Protein AF-A0A836QPA8-F1 (afdb_monomer)

Nearest PDB structures (foldseek):
  6en1-assembly1_A  TM=6.846E-01  e=4.157E-03  Enterococcus faecalis
  6en2-assembly1_B  TM=7.328E-01  e=8.832E-03  Enterococcus faecalis
  6emy-assembly1_B  TM=7.097E-01  e=6.130E-02  Enterococcus faecalis
  2key-assembly1_A  TM=6.494E-01  e=3.081E-01  Bacteroides fragilis NCTC 9343

Solvent-accessible surface area (backbone atoms only — not comparable to full-atom values): 13984 Å² total; per-residue (Å²): 136,83,78,84,76,79,57,85,76,41,79,92,54,62,88,56,43,40,66,55,94,77,24,33,27,38,53,44,58,92,91,45,21,77,85,43,82,64,26,65,59,35,82,31,28,70,48,72,68,50,21,50,48,44,48,50,47,56,53,39,65,62,60,74,48,84,59,50,26,41,41,55,50,48,52,48,40,59,67,72,55,38,68,85,46,56,72,69,56,34,56,53,47,53,57,43,50,50,55,50,36,74,75,44,17,85,40,52,56,76,74,58,45,37,66,56,54,52,52,50,41,52,49,45,29,69,71,36,94,50,101,54,15,56,62,51,24,40,57,44,52,53,52,51,48,54,51,42,54,48,32,41,78,70,68,55,36,96,72,67,50,57,51,94,81,53,46,81,72,68,78,78,77,88,66,70,94,60,90,67,76,91,44,71,63,57,50,60,71,51,34,82,79,44,58,70,70,55,38,54,49,52,54,51,37,72,74,64,68,53,54,71,68,46,58,74,66,63,52,79,84,29,58,54,98,92,44,78,64,77,80,72,88,72,134

Foldseek 3Di:
DDDPPVPVQCPPHPFQWDDDPQFIKRQAPPPLCVLQVVDSIHTQGNDPVSSCCSLVVSLVVLLPPLPFFLLSLLNNCLSPPLRVDDPVSNVVSSVLSVVVCVVTGGPTPQPDALVVLVVQLVVQLVPDPDPCSLVSSLSSSVVVQVSQVVCCVSVNYVDRRDDPPSYDRDDDPPDDPDDDDPDPVVVVVCLVVDDPVVSVLVVCCVVPVADPVQSVPDDPVQQDPVGGNTDHPDD

Structure (mmCIF, N/CA/C/O backbone):
data_AF-A0A836QPA8-F1
#
_entry.id   AF-A0A836QPA8-F1
#
loop_
_atom_site.group_PDB
_atom_site.id
_atom_site.type_symbol
_atom_site.label_atom_id
_atom_site.label_alt_id
_atom_site.label_comp_id
_atom_site.label_asym_id
_atom_site.label_entity_id
_atom_site.label_seq_id
_atom_site.pdbx_PDB_ins_code
_atom_site.Cartn_x
_atom_site.Cartn_y
_atom_site.Cartn_z
_atom_site.occupancy
_atom_site.B_iso_or_equiv
_atom_site.auth_seq_id
_atom_site.auth_comp_id
_atom_site.auth_asym_id
_atom_site.auth_atom_id
_atom_site.pdbx_PDB_model_num
ATOM 1 N N . MET A 1 1 ? 19.448 9.366 2.942 1.00 35.12 1 MET A N 1
ATOM 2 C CA . MET A 1 1 ? 19.062 8.227 3.804 1.00 35.12 1 MET A CA 1
ATOM 3 C C . MET A 1 1 ? 19.314 8.606 5.255 1.00 35.12 1 MET A C 1
ATOM 5 O O . MET A 1 1 ? 20.459 8.833 5.619 1.00 35.12 1 MET A O 1
ATOM 9 N N . GLY A 1 2 ? 18.261 8.766 6.059 1.00 35.75 2 GLY A N 1
ATOM 10 C CA . GLY A 1 2 ? 18.404 9.054 7.488 1.00 35.75 2 GLY A CA 1
ATOM 11 C C . GLY A 1 2 ? 18.793 7.782 8.236 1.00 35.75 2 GLY A C 1
ATOM 12 O O . GLY A 1 2 ? 18.095 6.777 8.128 1.00 35.75 2 GLY A O 1
ATOM 13 N N . ARG A 1 3 ? 19.923 7.814 8.949 1.00 33.22 3 ARG A N 1
ATOM 14 C CA . ARG A 1 3 ? 20.401 6.727 9.816 1.00 33.22 3 ARG A CA 1
ATOM 15 C C . ARG A 1 3 ? 19.256 6.185 10.682 1.00 33.22 3 ARG A C 1
ATOM 17 O O . ARG A 1 3 ? 18.654 6.942 11.441 1.00 33.22 3 ARG A O 1
ATOM 24 N N . LYS A 1 4 ? 19.034 4.864 10.656 1.00 44.94 4 LYS A N 1
ATOM 25 C CA . LYS A 1 4 ? 18.399 4.147 11.772 1.00 44.94 4 LYS A CA 1
ATOM 26 C C . LYS A 1 4 ? 19.364 4.243 12.954 1.00 44.94 4 LYS A C 1
ATOM 28 O O . LYS A 1 4 ? 20.247 3.410 13.127 1.00 44.94 4 LYS A O 1
ATOM 33 N N . GLN A 1 5 ? 19.253 5.323 13.719 1.00 37.78 5 GLN A N 1
ATOM 34 C CA . GLN A 1 5 ? 19.925 5.442 15.000 1.00 37.78 5 GLN A CA 1
ATOM 35 C C . GLN A 1 5 ? 19.199 4.479 15.944 1.00 37.78 5 GLN A C 1
ATOM 37 O O . GLN A 1 5 ? 18.158 4.802 16.514 1.00 37.78 5 GLN A O 1
ATOM 42 N N . ILE A 1 6 ? 19.702 3.248 16.045 1.00 39.81 6 ILE A N 1
ATOM 43 C CA . ILE A 1 6 ? 19.328 2.346 17.132 1.00 39.81 6 ILE A CA 1
ATOM 44 C C . ILE A 1 6 ? 20.013 2.918 18.372 1.00 39.81 6 ILE A C 1
ATOM 46 O O . ILE A 1 6 ? 21.129 2.552 18.721 1.00 39.81 6 ILE A O 1
ATOM 50 N N . ILE A 1 7 ? 19.368 3.913 18.978 1.00 41.88 7 ILE A N 1
ATOM 51 C CA . ILE A 1 7 ? 19.724 4.403 20.304 1.00 41.88 7 ILE A CA 1
ATOM 52 C C . ILE A 1 7 ? 19.417 3.238 21.250 1.00 41.88 7 ILE A C 1
ATOM 54 O O . ILE A 1 7 ? 18.295 2.727 21.251 1.00 41.88 7 ILE A O 1
ATOM 58 N N . GLY A 1 8 ? 20.418 2.784 22.008 1.00 40.94 8 GLY A N 1
ATOM 59 C CA . GLY A 1 8 ? 20.381 1.560 22.824 1.00 40.94 8 GLY A CA 1
ATOM 60 C C . GLY A 1 8 ? 19.220 1.443 23.823 1.00 40.94 8 GLY A C 1
ATOM 61 O O . GLY A 1 8 ? 18.966 0.350 24.311 1.00 40.94 8 GLY A O 1
ATOM 62 N N . ASN A 1 9 ? 18.458 2.517 24.052 1.00 47.75 9 ASN A N 1
ATOM 63 C CA . ASN A 1 9 ? 17.319 2.577 24.972 1.00 47.75 9 ASN A CA 1
ATOM 64 C C . ASN A 1 9 ? 15.979 2.067 24.401 1.00 47.75 9 ASN A C 1
ATOM 66 O O . ASN A 1 9 ? 14.968 2.159 25.090 1.00 47.75 9 ASN A O 1
ATOM 70 N N . HIS A 1 10 ? 15.920 1.588 23.149 1.00 56.34 10 HIS A N 1
ATOM 71 C CA . HIS A 1 10 ? 14.652 1.189 22.502 1.00 56.34 10 HIS A CA 1
ATOM 72 C C . HIS A 1 10 ? 14.539 -0.313 22.178 1.00 56.34 10 HIS A C 1
ATOM 74 O O . HIS A 1 10 ? 13.579 -0.728 21.526 1.00 56.34 10 HIS A O 1
ATOM 80 N N . LYS A 1 11 ? 15.507 -1.145 22.591 1.00 52.31 11 LYS A N 1
ATOM 81 C CA . LYS A 1 11 ? 15.424 -2.604 22.398 1.00 52.31 11 LYS A CA 1
ATOM 82 C C . LYS A 1 11 ? 14.249 -3.171 23.207 1.00 52.31 11 LYS A C 1
ATOM 84 O O . LYS A 1 11 ? 14.152 -2.918 24.399 1.00 52.31 11 LYS A O 1
ATOM 89 N N . GLY A 1 12 ? 13.380 -3.940 22.550 1.00 58.44 12 GLY A N 1
ATOM 90 C CA . GLY A 1 12 ? 12.231 -4.607 23.180 1.00 58.44 12 GLY A CA 1
ATOM 91 C C . GLY A 1 12 ? 10.956 -3.765 23.289 1.00 58.44 12 GLY A C 1
ATOM 92 O O . GLY A 1 12 ? 9.947 -4.274 23.764 1.00 58.44 12 GLY A O 1
ATOM 93 N N . LEU A 1 13 ? 10.965 -2.505 22.836 1.00 69.38 13 LEU A N 1
ATOM 94 C CA . LEU A 1 13 ? 9.758 -1.678 22.833 1.00 69.38 13 LEU A CA 1
ATOM 95 C C . LEU A 1 13 ? 8.890 -1.942 21.595 1.00 69.38 13 LEU A C 1
ATOM 97 O O . LEU A 1 13 ? 9.431 -2.229 20.521 1.00 69.38 13 LEU A O 1
ATOM 101 N N . PRO A 1 14 ? 7.555 -1.795 21.713 1.00 73.19 14 PRO A N 1
ATOM 102 C CA . PRO A 1 14 ? 6.661 -1.847 20.567 1.00 73.19 14 PRO A CA 1
ATOM 103 C C . PRO A 1 14 ? 7.067 -0.854 19.476 1.00 73.19 14 PRO A C 1
ATOM 105 O O . PRO A 1 14 ? 7.727 0.162 19.709 1.00 73.19 14 PRO A O 1
ATOM 108 N N . GLN A 1 15 ? 6.663 -1.135 18.243 1.00 65.44 15 GLN A N 1
ATOM 109 C CA . GLN A 1 15 ? 7.052 -0.311 17.110 1.00 65.44 15 GLN A CA 1
ATOM 110 C C . GLN A 1 15 ? 6.625 1.153 17.299 1.00 65.44 15 GLN A C 1
ATOM 112 O O . GLN A 1 15 ? 5.506 1.445 17.718 1.00 65.44 15 GLN A O 1
ATOM 117 N N . ARG A 1 16 ? 7.526 2.080 16.945 1.00 76.38 16 ARG A N 1
ATOM 118 C CA . ARG A 1 16 ? 7.364 3.540 17.102 1.00 76.38 16 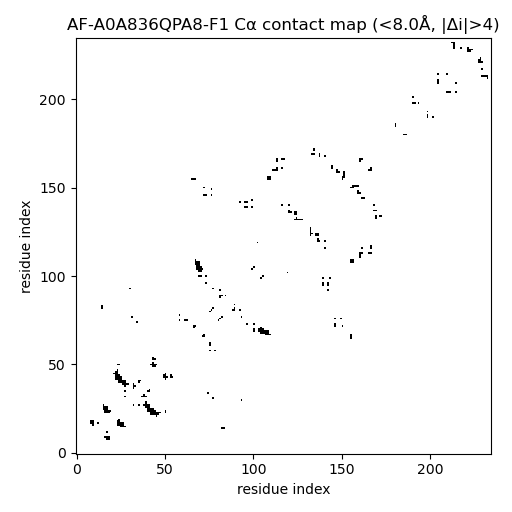ARG A CA 1
ATOM 119 C C . ARG A 1 16 ? 7.298 4.021 18.552 1.00 76.38 16 ARG A C 1
ATOM 121 O O . ARG A 1 16 ? 7.103 5.214 18.773 1.00 76.38 16 ARG A O 1
ATOM 128 N N . TRP A 1 17 ? 7.500 3.146 19.529 1.00 83.44 17 TRP A N 1
ATOM 129 C CA . TRP A 1 17 ? 7.704 3.570 20.902 1.00 83.44 17 TRP A CA 1
ATOM 130 C C . TRP A 1 17 ? 9.158 3.957 21.109 1.00 83.44 17 TRP A C 1
ATOM 132 O O . TRP A 1 17 ? 10.079 3.360 20.548 1.00 83.44 17 TRP A O 1
ATOM 142 N N . ARG A 1 18 ? 9.367 4.978 21.929 1.00 86.75 18 ARG A N 1
ATOM 143 C CA . ARG A 1 18 ? 10.693 5.392 22.363 1.00 86.75 18 ARG A CA 1
ATOM 144 C C . ARG A 1 18 ? 10.660 5.870 23.798 1.00 86.75 18 ARG A C 1
ATOM 146 O O . ARG A 1 18 ? 9.679 6.475 24.221 1.00 86.75 18 ARG A O 1
ATOM 153 N N . PHE A 1 19 ? 11.746 5.646 24.522 1.00 83.75 19 PHE A N 1
ATOM 154 C CA . PHE A 1 19 ? 11.917 6.203 25.854 1.00 83.75 19 PHE A CA 1
ATOM 155 C C . PHE A 1 19 ? 12.757 7.477 25.752 1.00 83.75 19 PHE A C 1
ATOM 157 O O . PHE A 1 19 ? 13.913 7.438 25.331 1.00 83.75 19 PHE A O 1
ATOM 164 N N . LYS A 1 20 ? 12.165 8.626 26.085 1.00 86.12 20 LYS A N 1
ATOM 165 C CA . LYS A 1 20 ? 12.824 9.937 26.023 1.00 86.12 20 LYS A CA 1
ATOM 166 C C . LYS A 1 20 ? 12.404 10.800 27.206 1.00 86.12 20 LYS A C 1
ATOM 168 O O . LYS A 1 20 ? 11.216 10.898 27.515 1.00 86.12 20 LYS A O 1
ATOM 173 N N . ASN A 1 21 ? 13.381 11.461 27.828 1.00 84.50 21 ASN A N 1
ATOM 174 C CA . ASN A 1 21 ? 13.189 12.377 28.958 1.00 84.50 21 ASN A CA 1
ATOM 175 C C . ASN A 1 21 ? 12.344 11.747 30.086 1.00 84.50 21 ASN A C 1
ATOM 177 O O . ASN A 1 21 ? 11.350 12.329 30.510 1.00 84.50 21 ASN A O 1
ATOM 181 N N . GLY A 1 22 ? 12.683 10.521 30.506 1.00 84.81 22 GLY A N 1
ATOM 182 C CA . GLY A 1 22 ? 11.997 9.826 31.606 1.00 84.81 22 GLY A CA 1
ATOM 183 C C . GLY A 1 22 ? 10.575 9.338 31.293 1.00 84.81 22 GLY A C 1
ATOM 184 O O . GLY A 1 22 ? 9.813 9.056 32.212 1.00 84.81 22 GLY A O 1
ATOM 185 N N . SER A 1 23 ? 10.192 9.270 30.015 1.00 87.56 23 SER A N 1
ATOM 186 C CA . SER A 1 23 ? 8.841 8.887 29.591 1.00 87.56 23 SER A CA 1
ATOM 187 C C . SER A 1 23 ? 8.854 8.024 28.333 1.00 87.56 23 SER A C 1
ATOM 189 O O . SER A 1 23 ? 9.650 8.246 27.416 1.00 87.56 23 SER A O 1
ATOM 191 N N . TYR A 1 24 ? 7.935 7.065 28.269 1.00 85.19 24 TYR A N 1
ATOM 192 C CA . TYR A 1 24 ? 7.583 6.347 27.055 1.00 85.19 24 TYR A CA 1
ATOM 193 C C . TYR A 1 24 ? 6.736 7.248 26.167 1.00 85.19 24 TYR A C 1
ATOM 195 O O . TYR A 1 24 ? 5.770 7.871 26.612 1.00 85.19 24 TYR A O 1
ATOM 203 N N . ARG A 1 25 ? 7.106 7.322 24.894 1.00 91.25 25 ARG A N 1
ATOM 204 C CA . ARG A 1 25 ? 6.455 8.154 23.889 1.00 91.25 25 ARG A CA 1
ATOM 205 C C . ARG A 1 25 ? 6.164 7.338 22.647 1.00 91.25 25 ARG A C 1
ATOM 207 O O . ARG A 1 25 ? 6.992 6.531 22.230 1.00 91.25 25 ARG A O 1
ATOM 214 N N . TYR A 1 26 ? 5.022 7.602 22.035 1.00 87.62 26 TYR A N 1
ATOM 215 C CA . TYR A 1 26 ? 4.667 7.115 20.716 1.00 87.62 26 TYR A CA 1
ATOM 216 C C . TYR A 1 26 ? 5.077 8.156 19.679 1.00 87.62 26 TYR A C 1
ATOM 218 O O . TYR A 1 26 ? 4.614 9.296 19.712 1.00 87.62 26 TYR A O 1
ATOM 226 N N . VAL A 1 27 ? 5.965 7.779 18.764 1.00 85.94 27 VAL A N 1
ATOM 227 C CA . VAL A 1 27 ? 6.307 8.608 17.609 1.00 85.94 27 VAL A CA 1
ATOM 228 C C . VAL A 1 27 ? 5.152 8.517 16.632 1.00 85.94 27 VAL A C 1
ATOM 230 O O . VAL A 1 27 ? 4.950 7.483 15.994 1.00 85.94 27 VAL A O 1
ATOM 233 N N . VAL A 1 28 ? 4.406 9.599 16.474 1.00 83.06 28 VAL A N 1
ATOM 234 C CA . VAL A 1 28 ? 3.200 9.609 15.652 1.00 83.06 28 VAL A CA 1
ATOM 235 C C . VAL A 1 28 ? 3.596 9.502 14.175 1.00 83.06 28 VAL A C 1
ATOM 237 O O . VAL A 1 28 ? 4.551 10.158 13.745 1.00 83.06 28 VAL A O 1
ATOM 240 N N . PRO A 1 29 ? 2.987 8.595 13.386 1.00 76.06 29 PRO A N 1
ATOM 241 C CA . PRO A 1 29 ? 3.188 8.579 11.940 1.00 76.06 29 PRO A CA 1
ATOM 242 C C . PRO A 1 29 ? 2.848 9.939 11.335 1.00 76.06 29 PRO A C 1
ATOM 244 O O . PRO A 1 29 ? 1.852 10.548 11.711 1.00 76.06 29 PRO A O 1
ATOM 247 N N . LYS A 1 30 ? 3.667 10.402 10.385 1.00 74.62 30 LYS A N 1
ATOM 248 C CA . LYS A 1 30 ? 3.401 11.666 9.690 1.00 74.62 30 LYS A CA 1
ATOM 249 C C . LYS A 1 30 ? 2.012 11.624 9.050 1.00 74.62 30 LYS A C 1
ATOM 251 O O . LYS A 1 30 ? 1.712 10.675 8.328 1.00 74.62 30 LYS A O 1
ATOM 256 N N . GLY A 1 31 ? 1.195 12.641 9.292 1.00 68.88 31 GLY A N 1
ATOM 257 C CA . GLY A 1 31 ? -0.194 12.722 8.836 1.00 68.88 31 GLY A CA 1
ATOM 258 C C . GLY A 1 31 ? -1.222 12.098 9.788 1.00 68.88 31 GLY A C 1
ATOM 259 O O . GLY A 1 31 ? -2.411 12.152 9.488 1.00 68.88 31 GLY A O 1
ATOM 260 N N . GLN A 1 32 ? -0.800 11.507 10.911 1.00 67.31 32 GLN A N 1
ATOM 261 C CA . GLN A 1 32 ? -1.696 10.994 11.957 1.00 67.31 32 GLN A CA 1
ATOM 262 C C . GLN A 1 32 ? -1.727 11.889 13.204 1.00 67.31 32 GLN A C 1
ATOM 264 O O . GLN A 1 32 ? -2.341 11.518 14.201 1.00 67.31 32 GLN A O 1
ATOM 269 N N . GLU A 1 33 ? -1.093 13.062 13.172 1.00 82.50 33 GLU A N 1
ATOM 270 C CA . GLU A 1 33 ? -0.971 13.970 14.317 1.00 82.50 33 GLU A CA 1
ATOM 271 C C . GLU A 1 33 ? -2.341 14.342 14.892 1.00 82.50 33 GLU A C 1
ATOM 273 O O . GLU A 1 33 ? -2.495 14.378 16.108 1.00 82.50 33 GLU A O 1
ATOM 278 N N . ALA A 1 34 ? -3.363 14.512 14.047 1.00 72.88 34 ALA A N 1
ATOM 279 C CA . ALA A 1 34 ? -4.734 14.796 14.478 1.00 72.88 34 ALA A CA 1
ATOM 280 C C . ALA A 1 34 ? -5.295 13.750 15.465 1.00 72.88 34 ALA A C 1
ATOM 282 O O . ALA A 1 34 ? -6.003 14.108 16.402 1.00 72.88 34 ALA A O 1
ATOM 283 N N . ASN A 1 35 ? -4.911 12.476 15.329 1.00 66.94 35 ASN A N 1
ATOM 284 C CA . ASN A 1 35 ? -5.359 11.394 16.218 1.00 66.94 35 ASN A CA 1
ATOM 285 C C . ASN A 1 35 ? -4.609 11.385 17.568 1.00 66.94 35 ASN A C 1
ATOM 287 O O . ASN A 1 35 ? -5.001 10.704 18.521 1.00 66.94 35 ASN A O 1
ATOM 291 N N . TRP A 1 36 ? -3.545 12.183 17.670 1.00 79.81 36 TRP A N 1
ATOM 292 C CA . TRP A 1 36 ? -2.616 12.254 18.795 1.00 79.81 36 TRP A CA 1
ATOM 293 C C . TRP A 1 36 ? -2.421 13.701 19.285 1.00 79.81 36 TRP A C 1
ATOM 295 O O . TRP A 1 36 ? -1.307 14.123 19.595 1.00 79.81 36 TRP A O 1
ATOM 305 N N . ASP A 1 37 ? -3.514 14.466 19.361 1.00 82.44 37 ASP A N 1
ATOM 306 C CA . ASP A 1 37 ? -3.570 15.864 19.828 1.00 82.44 37 ASP A CA 1
ATOM 307 C C . ASP A 1 37 ? -2.712 16.849 19.010 1.00 82.44 37 ASP A C 1
ATOM 309 O O . ASP A 1 37 ? -2.135 17.792 19.552 1.00 82.44 37 ASP A O 1
ATOM 313 N N . GLY A 1 38 ? -2.545 16.605 17.712 1.00 82.94 38 GLY A N 1
ATOM 314 C CA . GLY A 1 38 ? -1.675 17.406 16.846 1.00 82.94 38 GLY A CA 1
ATOM 315 C C . GLY A 1 38 ? -0.179 17.212 17.119 1.00 82.94 38 GLY A C 1
ATOM 316 O O . GLY A 1 38 ? 0.645 17.954 16.587 1.00 82.94 38 GLY A O 1
ATOM 317 N N . LYS A 1 39 ? 0.201 16.230 17.944 1.00 86.56 39 LYS A N 1
ATOM 318 C CA . LYS A 1 39 ? 1.594 16.019 18.344 1.00 86.56 39 LYS A CA 1
ATOM 319 C C . LYS A 1 39 ? 2.296 15.086 17.366 1.00 86.56 39 LYS A C 1
ATOM 321 O O . LYS A 1 39 ? 1.759 14.065 16.951 1.00 86.56 39 LYS A O 1
ATOM 326 N N . THR A 1 40 ? 3.555 15.391 17.073 1.00 87.56 40 THR A N 1
ATOM 327 C CA . THR A 1 40 ? 4.470 14.476 16.367 1.00 87.56 40 THR A CA 1
ATOM 328 C C . THR A 1 40 ? 4.980 13.363 17.287 1.00 87.56 40 THR A C 1
ATOM 330 O O . THR A 1 40 ? 5.411 12.303 16.831 1.00 87.56 40 THR A O 1
ATOM 333 N N . GLU A 1 41 ? 4.893 13.583 18.601 1.00 89.94 41 GLU A N 1
ATOM 334 C CA . GLU A 1 41 ? 5.188 12.607 19.642 1.00 89.94 41 GLU A CA 1
ATOM 335 C C . GLU A 1 41 ? 4.206 12.728 20.790 1.00 89.94 41 GLU A C 1
ATOM 337 O O . GLU A 1 41 ? 4.100 13.772 21.437 1.00 89.94 41 GLU A O 1
ATOM 342 N N . PHE A 1 42 ? 3.543 11.624 21.088 1.00 89.31 42 PHE A N 1
ATOM 343 C CA . PHE A 1 42 ? 2.583 11.559 22.167 1.00 89.31 42 PHE A CA 1
ATOM 344 C C . PHE A 1 42 ? 3.188 10.851 23.376 1.00 89.31 42 PHE A C 1
ATOM 346 O O . PHE A 1 42 ? 3.765 9.771 23.250 1.00 89.31 42 PHE A O 1
ATOM 353 N N . THR A 1 43 ? 3.074 11.452 24.557 1.00 92.50 43 THR A N 1
ATOM 354 C CA . THR A 1 43 ? 3.557 10.845 25.802 1.00 92.50 43 THR A CA 1
ATOM 355 C C . THR A 1 43 ? 2.582 9.768 26.258 1.00 92.50 43 THR A C 1
ATOM 357 O O . THR A 1 43 ? 1.428 10.064 26.537 1.00 92.50 43 THR A O 1
ATOM 360 N N . LEU A 1 44 ? 3.054 8.525 26.347 1.00 87.44 44 LEU A N 1
ATOM 361 C CA . LEU A 1 44 ? 2.250 7.379 26.765 1.00 87.44 44 LEU A CA 1
ATOM 362 C C . LEU A 1 44 ? 2.262 7.185 28.287 1.00 87.44 44 LEU A C 1
ATOM 364 O O . LEU A 1 44 ? 1.260 6.767 28.852 1.00 87.44 44 LEU A O 1
ATOM 368 N N . GLY A 1 45 ? 3.377 7.471 28.959 1.00 85.94 45 GLY A N 1
ATOM 369 C CA . GLY A 1 45 ? 3.489 7.299 30.411 1.00 85.94 45 GLY A CA 1
ATOM 370 C C . GLY A 1 45 ? 4.934 7.292 30.896 1.00 85.94 45 GLY A C 1
ATOM 371 O O . GLY A 1 45 ? 5.866 7.305 30.090 1.00 85.94 45 GLY A O 1
ATOM 372 N N . LYS A 1 46 ? 5.145 7.275 32.213 1.00 83.38 46 LYS A N 1
ATOM 373 C CA . LYS A 1 46 ? 6.485 7.227 32.828 1.00 83.38 46 LYS A CA 1
ATOM 374 C C . LYS A 1 46 ? 7.034 5.803 32.914 1.00 83.38 46 LYS A C 1
ATOM 376 O O . LYS A 1 46 ? 8.241 5.605 32.816 1.00 83.38 46 LYS A O 1
ATOM 381 N N . ASN A 1 47 ? 6.156 4.810 33.046 1.00 79.62 47 ASN A N 1
ATOM 382 C CA . ASN A 1 47 ? 6.514 3.390 33.064 1.00 79.62 47 ASN A CA 1
ATOM 383 C C . ASN A 1 47 ? 5.809 2.606 31.940 1.00 79.62 47 ASN A C 1
ATOM 385 O O . ASN A 1 47 ? 4.883 3.106 31.301 1.00 79.62 47 ASN A O 1
ATOM 389 N N . LEU A 1 48 ? 6.268 1.377 31.684 1.00 68.81 48 LEU A N 1
ATOM 390 C CA . LEU A 1 48 ? 5.800 0.564 30.559 1.00 68.81 48 LEU A CA 1
ATOM 391 C C . LEU A 1 48 ? 4.315 0.178 30.701 1.00 68.81 48 LEU A C 1
ATOM 393 O O . LEU A 1 48 ? 3.581 0.205 29.719 1.00 68.81 48 LEU A O 1
ATOM 397 N N . ALA A 1 49 ? 3.850 -0.117 31.919 1.00 63.66 49 ALA A N 1
ATOM 398 C CA . ALA A 1 49 ? 2.457 -0.483 32.181 1.00 63.66 49 ALA A CA 1
ATOM 399 C C . ALA A 1 49 ? 1.492 0.687 31.925 1.00 63.66 49 ALA A C 1
ATOM 401 O O . ALA A 1 49 ? 0.475 0.515 31.258 1.00 63.66 49 ALA A O 1
ATOM 402 N N . GLU A 1 50 ? 1.831 1.885 32.404 1.00 71.88 50 GLU A N 1
ATOM 403 C CA . GLU A 1 50 ? 1.105 3.125 32.113 1.00 71.88 50 GLU A CA 1
ATOM 404 C C . GLU A 1 50 ? 1.100 3.405 30.610 1.00 71.88 50 GLU A C 1
ATOM 406 O O . GLU A 1 50 ? 0.050 3.669 30.035 1.00 71.88 50 GLU A O 1
ATOM 411 N N . ALA A 1 51 ? 2.248 3.238 29.949 1.00 76.56 51 ALA A N 1
ATOM 412 C CA . ALA A 1 51 ? 2.352 3.430 28.513 1.00 76.56 51 ALA A CA 1
ATOM 413 C C . ALA A 1 51 ? 1.453 2.469 27.719 1.00 76.56 51 ALA A C 1
ATOM 415 O O . ALA A 1 51 ? 0.775 2.898 26.784 1.00 76.56 51 ALA A O 1
ATOM 416 N N . HIS A 1 52 ? 1.388 1.193 28.116 1.00 68.38 52 HIS A N 1
ATOM 417 C CA . HIS A 1 52 ? 0.468 0.217 27.527 1.00 68.38 52 HIS A CA 1
ATOM 418 C C . HIS A 1 52 ? -0.989 0.563 27.790 1.00 68.38 52 HIS A C 1
ATOM 420 O O . HIS A 1 52 ? -1.778 0.466 26.858 1.00 68.38 52 HIS A O 1
ATOM 426 N N . ARG A 1 53 ? -1.354 1.015 28.995 1.00 7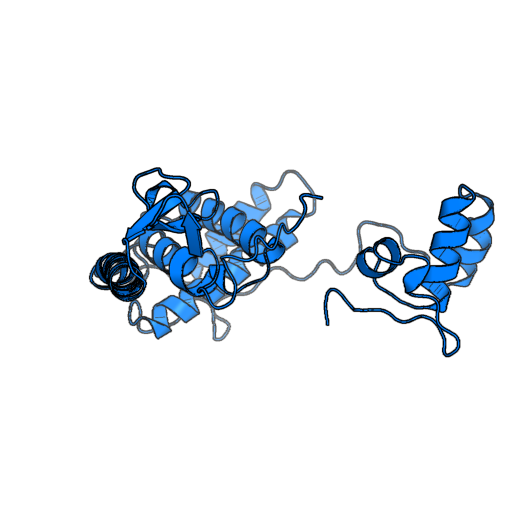4.31 53 ARG A N 1
ATOM 427 C CA . ARG A 1 53 ? -2.730 1.443 29.291 1.00 74.31 53 ARG A CA 1
ATOM 428 C C . ARG A 1 53 ? -3.131 2.684 28.511 1.00 74.31 53 ARG A C 1
ATOM 430 O O . ARG A 1 53 ? -4.220 2.700 27.964 1.00 74.31 53 ARG A O 1
ATOM 437 N N . THR A 1 54 ? -2.273 3.695 28.415 1.00 82.31 54 THR A N 1
ATOM 438 C CA . THR A 1 54 ? -2.567 4.915 27.653 1.00 82.31 54 THR A CA 1
ATOM 439 C C . THR A 1 54 ? -2.658 4.617 26.165 1.00 82.31 54 THR A C 1
ATOM 441 O O . THR A 1 54 ? -3.570 5.096 25.498 1.00 82.31 54 THR A O 1
ATOM 444 N N . TYR A 1 55 ? -1.749 3.792 25.639 1.00 79.12 55 TYR A N 1
ATOM 445 C CA . TYR A 1 55 ? -1.813 3.355 24.251 1.00 79.12 55 TYR A CA 1
ATOM 446 C C . TYR A 1 55 ? -3.083 2.539 23.997 1.00 79.12 55 TYR A C 1
ATOM 448 O O . TYR A 1 55 ? -3.866 2.897 23.126 1.00 79.12 55 TYR A O 1
ATOM 456 N N . ALA A 1 56 ? -3.337 1.499 24.796 1.00 70.44 56 ALA A N 1
ATOM 457 C CA . ALA A 1 56 ? -4.527 0.663 24.683 1.00 70.44 56 ALA A CA 1
ATOM 458 C C . ALA A 1 56 ? -5.809 1.474 24.865 1.00 70.44 56 ALA A C 1
ATOM 460 O O . ALA A 1 56 ? -6.721 1.298 24.081 1.00 70.44 56 ALA A O 1
ATOM 461 N N . GLY A 1 57 ? -5.856 2.402 25.819 1.00 71.12 57 GLY A N 1
ATOM 462 C CA . GLY A 1 57 ? -6.974 3.307 26.065 1.00 71.12 57 GLY A CA 1
ATOM 463 C C . GLY A 1 57 ? -7.210 4.264 24.905 1.00 71.12 57 GLY A C 1
ATOM 464 O O . GLY A 1 57 ? -8.345 4.485 24.516 1.00 71.12 57 GLY A O 1
ATOM 465 N N . ARG A 1 58 ? -6.156 4.786 24.273 1.00 73.12 58 ARG A N 1
ATOM 466 C CA . ARG A 1 58 ? -6.301 5.641 23.088 1.00 73.12 58 ARG A CA 1
ATOM 467 C C . ARG A 1 58 ? -6.785 4.857 21.874 1.00 73.12 58 ARG A C 1
ATOM 469 O O . ARG A 1 58 ? -7.615 5.348 21.115 1.00 73.12 58 ARG A O 1
ATOM 476 N N . ILE A 1 59 ? -6.293 3.631 21.719 1.00 69.38 59 ILE A N 1
ATOM 477 C CA . ILE A 1 59 ? -6.787 2.699 20.710 1.00 69.38 59 ILE A CA 1
ATOM 478 C C . ILE A 1 59 ? -8.236 2.291 21.035 1.00 69.38 59 ILE A C 1
ATOM 480 O O . ILE A 1 59 ? -9.046 2.264 20.120 1.00 69.38 59 ILE A O 1
ATOM 484 N N . ALA A 1 60 ? -8.580 2.073 22.308 1.00 59.69 60 ALA A N 1
ATOM 485 C CA . ALA A 1 60 ? -9.901 1.682 22.809 1.00 59.69 60 ALA A CA 1
ATOM 486 C C . ALA A 1 60 ? -10.947 2.792 22.669 1.00 59.69 60 ALA A C 1
ATOM 488 O O . ALA A 1 60 ? -12.029 2.542 22.170 1.00 59.69 60 ALA A O 1
ATOM 489 N N . VAL A 1 61 ? -10.606 4.046 22.961 1.00 55.34 61 VAL A N 1
ATOM 490 C CA . VAL A 1 61 ? -11.478 5.204 22.693 1.00 55.34 61 VAL A CA 1
ATOM 491 C C . VAL A 1 61 ? -11.720 5.377 21.183 1.00 55.34 61 VAL A C 1
ATOM 493 O O . VAL A 1 61 ? -12.774 5.849 20.768 1.00 55.34 61 VAL A O 1
ATOM 496 N N . GLY A 1 62 ? -10.780 4.940 20.336 1.00 51.62 62 GLY A N 1
ATOM 497 C CA . GLY A 1 62 ? -10.989 4.807 18.889 1.00 51.62 62 GLY A CA 1
ATOM 498 C C . GLY A 1 62 ? -11.749 3.540 18.454 1.00 51.62 62 GLY A C 1
ATOM 499 O O . GLY A 1 62 ? -12.187 3.471 17.308 1.00 51.62 62 GLY A O 1
ATOM 500 N N . LEU A 1 63 ? -11.892 2.545 19.337 1.00 52.00 63 LEU A N 1
ATOM 501 C CA . LEU A 1 63 ? -12.595 1.270 19.130 1.00 52.00 63 LEU A CA 1
ATOM 502 C C . LEU A 1 63 ? -14.054 1.310 19.619 1.00 52.00 63 LEU A C 1
ATOM 504 O O . LEU A 1 63 ? -14.898 0.686 18.984 1.00 52.00 63 LEU A O 1
ATOM 508 N N . ASP A 1 64 ? -14.336 2.038 20.705 1.00 47.88 64 ASP A N 1
AT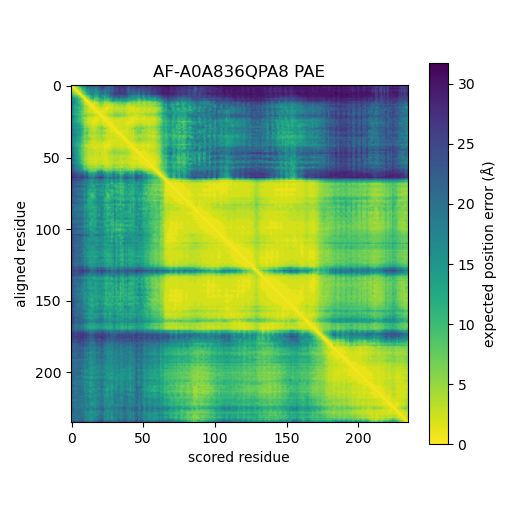OM 509 C CA . ASP A 1 64 ? -15.653 2.160 21.358 1.00 47.88 64 ASP A CA 1
ATOM 510 C C . ASP A 1 64 ? -16.596 3.124 20.625 1.00 47.88 64 ASP A C 1
ATOM 512 O O . ASP A 1 64 ? -17.807 3.134 20.856 1.00 47.88 64 ASP A O 1
ATOM 516 N N . ASN A 1 65 ? -16.069 3.915 19.688 1.00 53.81 65 ASN A N 1
ATOM 517 C CA . ASN A 1 65 ? -16.909 4.639 18.750 1.00 53.81 65 ASN A CA 1
ATOM 518 C C . ASN A 1 65 ? -17.452 3.657 17.716 1.00 53.81 65 ASN A C 1
ATOM 520 O O . ASN A 1 65 ? -16.693 3.072 16.946 1.00 53.81 65 ASN A O 1
ATOM 524 N N . HIS A 1 66 ? -18.779 3.537 17.669 1.00 73.38 66 HIS A N 1
ATOM 525 C CA . HIS A 1 66 ? -19.508 2.918 16.566 1.00 73.38 66 HIS A CA 1
ATOM 526 C C . HIS A 1 66 ? -18.971 3.507 15.252 1.00 73.38 66 HIS A C 1
ATOM 528 O O . HIS A 1 66 ? -19.268 4.657 14.916 1.00 73.38 66 HIS A O 1
ATOM 534 N N . ILE A 1 67 ? -18.105 2.767 14.553 1.00 83.75 67 ILE A N 1
ATOM 535 C CA . ILE A 1 67 ? -17.512 3.226 13.298 1.00 83.75 67 ILE A CA 1
ATOM 536 C C . ILE A 1 67 ? -18.665 3.344 12.315 1.00 83.75 67 ILE A C 1
ATOM 538 O O . ILE A 1 67 ? -19.256 2.339 11.936 1.00 83.75 67 ILE A O 1
ATOM 542 N N . LYS A 1 68 ? -18.996 4.571 11.922 1.00 88.31 68 LYS A N 1
ATOM 543 C CA . LYS A 1 68 ? -20.029 4.833 10.919 1.00 88.31 68 LYS A CA 1
ATOM 544 C C . LYS A 1 68 ? -19.408 5.292 9.617 1.00 88.31 68 LYS A C 1
ATOM 546 O O . LYS A 1 68 ? -19.836 4.859 8.558 1.00 88.31 68 LYS A O 1
ATOM 551 N N . THR A 1 69 ? -18.376 6.136 9.674 1.00 92.12 69 THR A N 1
ATOM 552 C CA . THR A 1 69 ? -17.829 6.785 8.475 1.00 92.12 69 THR A CA 1
ATOM 553 C C . THR A 1 69 ? -16.522 6.168 7.983 1.00 92.12 69 THR A C 1
ATOM 555 O O . THR A 1 69 ? -15.748 5.590 8.755 1.00 92.12 69 THR A O 1
ATOM 558 N N . PHE A 1 70 ? -16.216 6.342 6.691 1.00 92.62 70 PHE A N 1
ATOM 559 C CA . PHE A 1 70 ? -14.913 5.943 6.137 1.00 92.62 70 PHE A CA 1
ATOM 560 C C . PHE A 1 70 ? -13.744 6.644 6.829 1.00 92.62 70 PHE A C 1
ATOM 562 O O . PHE A 1 70 ? -12.683 6.046 6.975 1.00 92.62 70 PHE A O 1
ATOM 569 N N . GLY A 1 71 ? -13.914 7.891 7.274 1.00 85.56 71 GLY A N 1
ATOM 570 C CA . GLY A 1 71 ? -12.897 8.635 8.012 1.00 85.56 71 GLY A CA 1
ATOM 571 C C . GLY A 1 71 ? -12.457 7.885 9.267 1.00 85.56 71 GLY A C 1
ATOM 572 O O . GLY A 1 71 ? -11.268 7.590 9.399 1.00 85.56 71 GLY A O 1
ATOM 573 N N . GLN A 1 72 ? -13.427 7.489 10.097 1.00 84.50 72 GLN A N 1
ATOM 574 C CA . GLN A 1 72 ? -13.215 6.715 11.327 1.00 84.50 72 GLN A CA 1
ATOM 575 C C . GLN A 1 72 ? -12.613 5.334 11.036 1.00 84.50 72 GLN A C 1
ATOM 577 O O . GLN A 1 72 ? -11.675 4.899 11.705 1.00 84.50 72 GLN A O 1
ATOM 582 N N . LEU A 1 73 ? -13.111 4.659 9.995 1.00 90.44 73 LEU A N 1
ATOM 583 C CA . LEU A 1 73 ? -12.594 3.359 9.573 1.00 90.44 73 LEU A CA 1
ATOM 584 C C . LEU A 1 73 ? -11.118 3.445 9.145 1.00 90.44 73 LEU A C 1
ATOM 586 O O . LEU A 1 73 ? -10.306 2.591 9.509 1.00 90.44 73 LEU A O 1
ATOM 590 N N . ILE A 1 74 ? -10.759 4.499 8.407 1.00 88.81 74 ILE A N 1
ATOM 591 C CA . ILE A 1 74 ? -9.383 4.795 7.998 1.00 88.81 74 ILE A CA 1
ATOM 592 C C . ILE A 1 74 ? -8.508 5.102 9.216 1.00 88.81 74 ILE A C 1
ATOM 594 O O . ILE A 1 74 ? -7.385 4.609 9.269 1.00 88.81 74 ILE A O 1
ATOM 598 N N . ASP A 1 75 ? -8.992 5.870 10.197 1.00 82.25 75 ASP A N 1
ATOM 599 C CA . ASP A 1 75 ? -8.219 6.170 11.409 1.00 82.25 75 ASP A CA 1
ATOM 600 C C . ASP A 1 75 ? -7.853 4.890 12.160 1.00 82.25 75 ASP A C 1
ATOM 602 O O . ASP A 1 75 ? -6.679 4.657 12.457 1.00 82.25 75 ASP A O 1
ATOM 606 N N . ARG A 1 76 ? -8.826 3.996 12.370 1.00 83.31 76 ARG A N 1
ATOM 607 C CA . ARG A 1 76 ? -8.567 2.688 12.982 1.00 83.31 76 ARG A CA 1
ATOM 608 C C . ARG A 1 76 ? -7.584 1.856 12.156 1.00 83.31 76 ARG A C 1
ATOM 610 O O . ARG A 1 76 ? -6.674 1.250 12.722 1.00 83.31 76 ARG A O 1
ATOM 617 N N . TYR A 1 77 ? -7.709 1.860 10.828 1.00 88.50 77 TYR A N 1
ATOM 618 C CA . TYR A 1 77 ? -6.777 1.167 9.932 1.00 88.50 77 TYR A CA 1
ATOM 619 C C . TYR A 1 77 ? -5.345 1.672 10.057 1.00 88.50 77 TYR A C 1
ATOM 621 O O . TYR A 1 77 ? -4.408 0.885 10.215 1.00 88.50 77 TYR A O 1
ATOM 629 N N . LEU A 1 78 ? -5.179 2.987 10.012 1.00 79.19 78 LEU A N 1
ATOM 630 C CA . LEU A 1 78 ? -3.890 3.651 10.105 1.00 79.19 78 LEU A CA 1
ATOM 631 C C . LEU A 1 78 ? -3.223 3.450 11.472 1.00 79.19 78 LEU A C 1
ATOM 633 O O . LEU A 1 78 ? -1.993 3.473 11.544 1.00 79.19 78 LEU A O 1
ATOM 637 N N . LEU A 1 79 ? -4.014 3.219 12.524 1.00 75.50 79 LEU A N 1
ATOM 638 C CA . LEU A 1 79 ? -3.536 2.941 13.877 1.00 75.50 79 LEU A CA 1
ATOM 639 C C . LEU A 1 79 ? -3.211 1.460 14.118 1.00 75.50 79 LEU A C 1
ATOM 641 O O . LEU A 1 79 ? -2.214 1.167 14.773 1.00 75.50 79 LEU A O 1
ATOM 645 N N . GLN A 1 80 ? -4.022 0.527 13.611 1.00 80.38 80 GLN A N 1
ATOM 646 C CA . GLN A 1 80 ? -3.906 -0.903 13.946 1.00 80.38 80 GLN A CA 1
ATOM 647 C C . GLN A 1 80 ? -3.202 -1.738 12.873 1.00 80.38 80 GLN A C 1
ATOM 649 O O . GLN A 1 80 ? -2.542 -2.721 13.197 1.00 80.38 80 GLN A O 1
ATOM 654 N N . VAL A 1 81 ? -3.333 -1.372 11.594 1.00 85.38 81 VAL A N 1
ATOM 655 C CA . VAL A 1 81 ? -2.888 -2.210 10.466 1.00 85.38 81 VAL A CA 1
ATOM 656 C C . VAL A 1 81 ? -1.639 -1.643 9.804 1.00 85.38 81 VAL A C 1
ATOM 658 O O . VAL A 1 81 ? -0.693 -2.377 9.522 1.00 85.38 81 VAL A O 1
ATOM 661 N N . THR A 1 82 ? -1.619 -0.339 9.536 1.00 79.88 82 THR A N 1
ATOM 662 C CA . THR A 1 82 ? -0.508 0.302 8.823 1.00 79.88 82 THR A CA 1
ATOM 663 C C . THR A 1 82 ? 0.836 0.221 9.561 1.00 79.88 82 THR A C 1
ATOM 665 O O . THR A 1 82 ? 1.821 -0.077 8.885 1.00 79.88 82 THR A O 1
ATOM 668 N N . PRO A 1 83 ? 0.944 0.397 10.897 1.00 79.12 83 PRO A N 1
ATOM 669 C CA . PRO A 1 83 ? 2.245 0.420 11.566 1.00 79.12 83 PRO A CA 1
ATOM 670 C C . PRO A 1 83 ? 3.052 -0.863 11.360 1.00 79.12 83 PRO A C 1
ATOM 672 O O . PRO A 1 83 ? 4.239 -0.777 11.074 1.00 79.12 83 PRO A O 1
ATOM 675 N N . ALA A 1 84 ? 2.409 -2.032 11.366 1.00 78.44 84 ALA A N 1
ATOM 676 C CA . ALA A 1 84 ? 3.083 -3.319 11.184 1.00 78.44 84 ALA A CA 1
ATOM 677 C C . ALA A 1 84 ? 3.710 -3.523 9.785 1.00 78.44 84 ALA A C 1
ATOM 679 O O . ALA A 1 84 ? 4.448 -4.484 9.571 1.00 78.44 84 ALA A O 1
ATOM 680 N N . LYS A 1 85 ? 3.430 -2.644 8.813 1.00 78.12 85 LYS A N 1
ATOM 681 C CA . LYS A 1 85 ? 3.956 -2.729 7.441 1.00 78.12 85 LYS A CA 1
ATOM 682 C C . LYS A 1 85 ? 5.290 -1.994 7.301 1.00 78.12 85 LYS A C 1
ATOM 684 O O . LYS A 1 85 ? 5.671 -1.193 8.149 1.00 78.12 85 LYS A O 1
ATOM 689 N N . SER A 1 86 ? 6.002 -2.231 6.199 1.00 77.56 86 SER A N 1
ATOM 690 C CA . SER A 1 86 ? 7.263 -1.529 5.913 1.00 77.56 86 SER A CA 1
ATOM 691 C C . SER A 1 86 ? 7.062 -0.018 5.739 1.00 77.56 86 SER A C 1
ATOM 693 O O . SER A 1 86 ? 6.022 0.413 5.248 1.00 77.56 86 SER A O 1
ATOM 695 N N . ASP A 1 87 ? 8.076 0.789 6.067 1.00 70.31 87 ASP A N 1
ATOM 696 C CA . ASP A 1 87 ? 8.003 2.263 6.023 1.00 70.31 87 ASP A CA 1
ATOM 697 C C . ASP A 1 87 ? 7.558 2.812 4.653 1.00 70.31 87 ASP A C 1
ATOM 699 O O . ASP A 1 87 ? 6.768 3.757 4.568 1.00 70.31 87 ASP A O 1
ATOM 703 N N . ALA A 1 88 ? 8.026 2.186 3.566 1.00 74.12 88 ALA A N 1
ATOM 704 C CA . ALA A 1 88 ? 7.604 2.524 2.208 1.00 74.12 88 ALA A CA 1
ATOM 705 C C . ALA A 1 88 ? 6.104 2.255 2.002 1.00 74.12 88 ALA A C 1
ATOM 707 O O . ALA A 1 88 ? 5.381 3.108 1.494 1.00 74.12 88 ALA A O 1
ATOM 708 N N . THR A 1 89 ? 5.618 1.102 2.471 1.00 78.81 89 THR A N 1
ATOM 709 C CA . THR A 1 89 ? 4.196 0.738 2.394 1.00 78.81 89 THR A CA 1
ATOM 710 C C . THR A 1 89 ? 3.336 1.661 3.252 1.00 78.81 89 THR A C 1
ATOM 712 O O . THR A 1 89 ? 2.258 2.051 2.819 1.00 78.81 89 THR A O 1
ATOM 715 N N . GLN A 1 90 ? 3.810 2.049 4.440 1.00 75.81 90 GLN A N 1
ATOM 716 C CA . GLN A 1 90 ? 3.109 3.004 5.301 1.00 75.81 90 GLN A CA 1
ATOM 717 C C . GLN A 1 90 ? 2.927 4.348 4.602 1.00 75.81 90 GLN A C 1
ATOM 719 O O . GLN A 1 90 ? 1.823 4.885 4.567 1.00 75.81 90 GLN A O 1
ATOM 724 N N . THR A 1 91 ? 4.006 4.873 4.020 1.00 72.81 91 THR A N 1
ATOM 725 C CA . THR A 1 91 ? 3.986 6.156 3.308 1.00 72.81 91 THR A CA 1
ATOM 726 C C . THR A 1 91 ? 2.998 6.115 2.144 1.00 72.81 91 THR A C 1
ATOM 728 O O . THR A 1 91 ? 2.163 7.010 2.014 1.00 72.81 91 THR A O 1
ATOM 731 N N . ASP A 1 92 ? 3.042 5.045 1.348 1.00 81.50 92 ASP A N 1
ATOM 732 C CA . ASP A 1 92 ? 2.114 4.820 0.241 1.00 81.50 92 ASP A CA 1
ATOM 733 C C . ASP A 1 92 ? 0.654 4.738 0.708 1.00 81.50 92 ASP A C 1
ATOM 735 O O . ASP A 1 92 ? -0.226 5.357 0.108 1.00 81.50 92 ASP A O 1
ATOM 739 N N . GLU A 1 93 ? 0.381 3.994 1.782 1.00 84.44 93 GLU A N 1
ATOM 740 C CA . GLU A 1 93 ? -0.968 3.844 2.330 1.00 84.44 93 GLU A CA 1
ATOM 741 C C . GLU A 1 93 ? -1.523 5.153 2.870 1.00 84.44 93 GLU A C 1
ATOM 743 O O . GLU A 1 93 ? -2.678 5.461 2.602 1.00 84.44 93 GLU A O 1
ATOM 748 N N . ILE A 1 94 ? -0.712 5.956 3.560 1.00 80.19 94 ILE A N 1
ATOM 749 C CA . ILE A 1 94 ? -1.136 7.266 4.066 1.00 80.19 94 ILE A CA 1
ATOM 750 C C . ILE A 1 94 ? -1.576 8.171 2.909 1.00 80.19 94 ILE A C 1
ATOM 752 O O . ILE A 1 94 ? -2.627 8.805 2.995 1.00 80.19 94 ILE A O 1
ATOM 756 N N . GLN A 1 95 ? -0.822 8.207 1.804 1.00 82.94 95 GLN A N 1
ATOM 757 C CA . GLN A 1 95 ? -1.204 9.011 0.636 1.00 82.94 95 GLN A CA 1
ATOM 758 C C . GLN A 1 95 ? -2.500 8.505 -0.012 1.00 82.94 95 GLN A C 1
ATOM 760 O O . GLN A 1 95 ? -3.370 9.305 -0.356 1.00 82.94 95 GLN A O 1
ATOM 765 N N . ILE A 1 96 ? -2.655 7.185 -0.140 1.00 90.94 96 ILE A N 1
ATOM 766 C CA . ILE A 1 96 ? -3.869 6.575 -0.699 1.00 90.94 96 ILE A CA 1
ATOM 767 C C . ILE A 1 96 ? -5.081 6.849 0.193 1.00 90.94 96 ILE A C 1
ATOM 769 O O . ILE A 1 96 ? -6.119 7.285 -0.299 1.00 90.94 96 ILE A O 1
ATOM 773 N N . PHE A 1 97 ? -4.961 6.638 1.502 1.00 89.81 97 PHE A N 1
ATOM 774 C CA . PHE A 1 97 ? -6.054 6.874 2.438 1.00 89.81 97 PHE A CA 1
ATOM 775 C C . PHE A 1 97 ? -6.415 8.348 2.563 1.00 89.81 97 PHE A C 1
ATOM 777 O O . PHE A 1 97 ? -7.591 8.645 2.752 1.00 89.81 97 PHE A O 1
ATOM 784 N N . ARG A 1 98 ? -5.461 9.270 2.379 1.00 84.81 98 ARG A N 1
ATOM 785 C CA . ARG A 1 98 ? -5.777 10.696 2.246 1.00 84.81 98 ARG A CA 1
ATOM 786 C C . ARG A 1 98 ? -6.721 10.933 1.065 1.00 84.81 98 ARG A C 1
ATOM 788 O O . ARG A 1 98 ? -7.765 11.542 1.257 1.00 84.81 98 ARG A O 1
ATOM 795 N N . LYS A 1 99 ? -6.426 10.362 -0.110 1.00 91.25 99 LYS A N 1
ATOM 796 C CA . LYS A 1 99 ? -7.302 10.472 -1.291 1.00 91.25 99 LYS A CA 1
ATOM 797 C C . LYS A 1 99 ? -8.675 9.827 -1.066 1.00 91.25 99 LYS A C 1
ATOM 799 O O . LYS A 1 99 ? -9.688 10.412 -1.432 1.00 91.25 99 LYS A O 1
ATOM 804 N N . ILE A 1 100 ? -8.737 8.649 -0.438 1.00 94.62 100 ILE A N 1
ATOM 805 C CA . ILE A 1 100 ? -10.021 8.001 -0.101 1.00 94.62 100 ILE A CA 1
ATOM 806 C C . ILE A 1 100 ? -10.823 8.882 0.870 1.00 94.62 100 ILE A C 1
ATOM 808 O O . ILE A 1 100 ? -12.017 9.092 0.665 1.00 94.62 100 ILE A O 1
ATOM 812 N N . ARG A 1 101 ? -10.172 9.439 1.898 1.00 91.75 101 ARG A N 1
ATOM 813 C CA . ARG A 1 101 ? -10.801 10.335 2.875 1.00 91.75 101 ARG A CA 1
ATOM 814 C C . ARG A 1 101 ? -11.334 11.610 2.224 1.00 91.75 101 ARG A C 1
ATOM 816 O O . ARG A 1 101 ? -12.456 11.991 2.524 1.00 91.75 101 ARG A O 1
ATOM 823 N N . GLU A 1 102 ? -10.573 12.228 1.327 1.00 91.88 102 GLU A N 1
ATOM 824 C CA . GLU A 1 102 ? -11.018 13.400 0.560 1.00 91.88 102 GLU A CA 1
ATOM 825 C C . GLU A 1 102 ? -12.284 13.105 -0.260 1.00 91.88 102 GLU A C 1
ATOM 827 O O . GLU A 1 102 ? -13.163 13.954 -0.355 1.00 91.88 102 GLU A O 1
ATOM 832 N N . MET A 1 103 ? -12.398 11.907 -0.844 1.00 94.62 103 MET A N 1
ATOM 833 C CA . MET A 1 103 ? -13.526 11.557 -1.714 1.00 94.62 103 MET A CA 1
ATOM 834 C C . MET A 1 103 ? -14.778 11.107 -0.954 1.00 94.62 103 MET 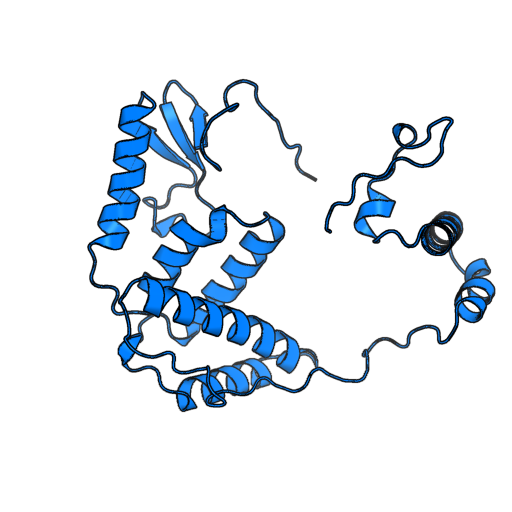A C 1
ATOM 836 O O . MET A 1 103 ? -15.884 11.447 -1.363 1.00 94.62 103 MET A O 1
A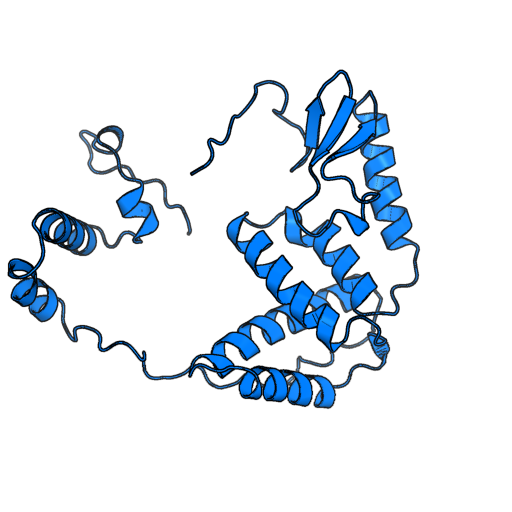TOM 840 N N . ILE A 1 104 ? -14.620 10.296 0.099 1.00 95.38 104 ILE A N 1
ATOM 841 C CA . ILE A 1 104 ? -15.743 9.610 0.765 1.00 95.38 104 ILE A CA 1
ATOM 842 C C . ILE A 1 104 ? -15.634 9.573 2.296 1.00 95.38 104 ILE A C 1
ATOM 844 O O . ILE A 1 104 ? -16.382 8.848 2.942 1.00 95.38 104 ILE A O 1
ATOM 848 N N . GLY A 1 105 ? -14.720 10.329 2.912 1.00 87.38 105 GLY A N 1
ATOM 849 C CA . GLY A 1 105 ? -14.410 10.229 4.344 1.00 87.38 105 GLY A CA 1
ATOM 850 C C . GLY A 1 105 ? -15.594 10.473 5.285 1.00 87.38 105 GLY A C 1
ATOM 851 O O . GLY A 1 105 ? -15.664 9.849 6.340 1.00 87.38 105 GLY A O 1
ATOM 852 N N . HIS A 1 106 ? -16.535 11.336 4.904 1.00 88.19 106 HIS A N 1
ATOM 853 C CA . HIS A 1 106 ? -17.735 11.627 5.698 1.00 88.19 106 HIS A CA 1
ATOM 854 C C . HIS A 1 106 ? -18.886 10.645 5.448 1.00 88.19 106 HIS A C 1
ATOM 856 O O . HIS A 1 106 ? -19.856 10.645 6.200 1.00 88.19 106 HIS A O 1
ATOM 862 N N . ASN A 1 107 ? -18.781 9.809 4.415 1.00 93.25 107 ASN A N 1
ATOM 863 C CA . ASN A 1 107 ? -19.854 8.910 4.016 1.00 93.25 107 ASN A CA 1
ATOM 864 C C . ASN A 1 107 ? -19.929 7.712 4.960 1.00 93.25 107 ASN A C 1
ATOM 866 O O . ASN A 1 107 ? -18.902 7.229 5.448 1.00 93.25 107 ASN A O 1
ATOM 870 N N . ASP A 1 108 ? -21.145 7.212 5.162 1.00 94.06 108 ASP A N 1
ATOM 871 C CA . ASP A 1 108 ? -21.394 5.997 5.928 1.00 94.06 108 ASP A CA 1
ATOM 872 C C . ASP A 1 108 ? -20.864 4.760 5.179 1.00 94.06 108 ASP A C 1
ATOM 874 O O . ASP A 1 108 ? -21.095 4.589 3.976 1.00 94.06 108 ASP A O 1
ATOM 878 N N . VAL A 1 109 ? -20.145 3.891 5.891 1.00 95.19 109 VAL A N 1
ATOM 879 C CA . VAL A 1 109 ? -19.580 2.650 5.348 1.00 95.19 109 VAL A CA 1
ATOM 880 C C . VAL A 1 109 ? -20.691 1.674 4.942 1.00 95.19 109 VAL A C 1
ATOM 882 O O . VAL A 1 109 ? -20.582 1.030 3.897 1.00 95.19 109 VAL A O 1
ATOM 885 N N . ALA A 1 110 ? -21.781 1.593 5.711 1.00 93.50 110 ALA A N 1
ATOM 886 C CA . ALA A 1 110 ? -22.881 0.649 5.501 1.00 93.50 110 ALA A CA 1
ATOM 887 C C . ALA A 1 110 ? -23.752 0.989 4.280 1.00 93.50 110 ALA A C 1
ATOM 889 O O . ALA A 1 110 ? -24.398 0.111 3.700 1.00 93.50 110 ALA A O 1
ATOM 890 N N . VAL A 1 111 ? -23.756 2.252 3.847 1.00 94.56 111 VAL A N 1
ATOM 891 C CA . VAL A 1 111 ? -24.504 2.720 2.664 1.00 94.56 111 VAL A CA 1
ATOM 892 C C . VAL A 1 111 ? -23.697 2.529 1.376 1.00 94.56 111 VAL A C 1
ATOM 894 O O . VAL A 1 111 ? -24.227 2.660 0.273 1.00 94.56 111 VAL A O 1
ATOM 897 N N . PHE A 1 112 ? -22.416 2.167 1.468 1.00 96.62 112 PHE A N 1
ATOM 898 C CA . PHE A 1 112 ? -21.595 1.977 0.283 1.00 96.62 112 PHE A CA 1
ATOM 899 C C . PHE A 1 112 ? -22.092 0.795 -0.567 1.00 96.62 112 PHE A C 1
ATOM 901 O O . PHE A 1 112 ? -22.434 -0.276 -0.061 1.00 96.62 112 PHE A O 1
ATOM 908 N N . ARG A 1 113 ? -22.147 0.990 -1.888 1.00 95.31 113 ARG A N 1
ATOM 909 C CA . ARG A 1 113 ? -22.639 0.012 -2.864 1.00 95.31 113 ARG A CA 1
ATOM 910 C C . ARG A 1 113 ? -21.629 -0.148 -4.004 1.00 95.31 113 ARG A C 1
ATOM 912 O O . ARG A 1 113 ? -20.838 0.770 -4.233 1.00 95.31 113 ARG A O 1
ATOM 919 N N . PRO A 1 114 ? -21.647 -1.273 -4.743 1.00 96.06 114 PRO A N 1
ATOM 920 C CA . PRO A 1 114 ? -20.714 -1.504 -5.848 1.00 96.06 114 PRO A CA 1
ATOM 921 C C . PRO A 1 114 ? -20.676 -0.360 -6.875 1.00 96.06 114 PRO A C 1
ATOM 923 O O . PRO A 1 114 ? -19.608 -0.022 -7.379 1.00 96.06 114 PRO A O 1
ATOM 926 N N . GLN A 1 115 ? -21.814 0.289 -7.144 1.00 96.44 115 GLN A N 1
ATOM 927 C CA . GLN A 1 115 ? -21.914 1.428 -8.064 1.00 96.44 115 GLN A CA 1
ATOM 928 C C . GLN A 1 115 ? -21.020 2.601 -7.630 1.00 96.44 115 GLN A C 1
ATOM 930 O O . GLN A 1 115 ? -20.342 3.190 -8.470 1.00 96.44 115 GLN A O 1
ATOM 935 N N . HIS A 1 116 ? -20.939 2.890 -6.325 1.00 96.50 116 HIS A N 1
ATOM 936 C CA . HIS A 1 116 ? -20.062 3.939 -5.793 1.00 96.50 116 HIS A CA 1
ATOM 937 C C . HIS A 1 116 ? -18.581 3.607 -6.017 1.00 96.50 116 HIS A C 1
ATOM 939 O O . HIS A 1 116 ? -17.781 4.502 -6.282 1.00 96.50 116 HIS A O 1
ATOM 945 N N . ALA A 1 117 ? -18.203 2.323 -5.972 1.00 96.31 117 ALA A N 1
ATOM 946 C CA . ALA A 1 117 ? -16.840 1.906 -6.291 1.00 96.31 117 ALA A CA 1
ATOM 947 C C . ALA A 1 117 ? -16.493 2.161 -7.763 1.00 96.31 117 ALA A C 1
ATOM 949 O O . ALA A 1 117 ? -15.399 2.644 -8.046 1.00 96.31 117 ALA A O 1
ATOM 950 N N . TYR A 1 118 ? -17.408 1.876 -8.697 1.00 97.44 118 TYR A N 1
ATOM 951 C CA . TYR A 1 118 ? -17.199 2.184 -10.116 1.00 97.44 118 TYR A CA 1
ATOM 952 C C . TYR A 1 118 ? -17.082 3.693 -10.356 1.00 97.44 118 TYR A C 1
ATOM 954 O O . TYR A 1 118 ? -16.107 4.130 -10.957 1.00 97.44 118 TYR A O 1
ATOM 962 N N . GLN A 1 119 ? -17.992 4.492 -9.790 1.00 96.75 119 GLN A N 1
ATOM 963 C CA . GLN A 1 119 ? -17.943 5.956 -9.887 1.00 96.75 119 GLN A CA 1
ATOM 964 C C . GLN A 1 119 ? -16.630 6.528 -9.337 1.00 96.75 119 GLN A C 1
ATOM 966 O O . GLN A 1 119 ? -16.001 7.372 -9.971 1.00 96.75 119 GLN A O 1
ATOM 971 N N . MET A 1 120 ? -16.184 6.043 -8.174 1.00 96.44 120 MET A N 1
ATOM 972 C CA . MET A 1 120 ? -14.920 6.460 -7.571 1.00 96.44 120 MET A CA 1
ATOM 973 C C . MET A 1 120 ? -13.722 6.076 -8.448 1.00 96.44 120 MET A C 1
ATOM 975 O O . MET A 1 120 ? -12.852 6.911 -8.692 1.00 96.44 120 MET A O 1
ATOM 979 N N . ARG A 1 121 ? -13.685 4.833 -8.943 1.00 95.81 121 ARG A N 1
ATOM 980 C CA . ARG A 1 121 ? -12.627 4.324 -9.826 1.00 95.81 121 ARG A CA 1
ATOM 981 C C . ARG A 1 121 ? -12.510 5.168 -11.100 1.00 95.81 121 ARG A C 1
ATOM 983 O O . ARG A 1 121 ? -11.404 5.570 -11.457 1.00 95.81 121 ARG A O 1
ATOM 990 N N . ASP A 1 122 ? -13.636 5.434 -11.754 1.00 95.50 122 ASP A N 1
ATOM 991 C CA . ASP A 1 122 ? -13.684 6.144 -13.034 1.00 95.50 122 ASP A CA 1
ATOM 992 C C . ASP A 1 122 ? -13.327 7.623 -12.850 1.00 95.50 122 ASP A C 1
ATOM 994 O O . ASP A 1 122 ? -12.515 8.160 -13.598 1.00 95.50 122 ASP A O 1
ATOM 998 N N . ARG A 1 123 ? -13.806 8.254 -11.770 1.00 95.19 123 ARG A N 1
ATOM 999 C CA . ARG A 1 123 ? -13.414 9.622 -11.408 1.00 95.19 123 ARG A CA 1
ATOM 1000 C C . ARG A 1 123 ? -11.907 9.756 -11.175 1.00 95.19 123 ARG A C 1
ATOM 1002 O O . ARG A 1 123 ? -11.298 10.696 -11.673 1.00 95.19 123 ARG A O 1
ATOM 1009 N N . ILE A 1 124 ? -11.284 8.820 -10.452 1.00 93.44 124 ILE A N 1
ATOM 1010 C CA . ILE A 1 124 ? -9.826 8.846 -10.222 1.00 93.44 124 ILE A CA 1
ATOM 1011 C C . ILE A 1 124 ? -9.058 8.719 -11.543 1.00 93.44 124 ILE A C 1
ATOM 1013 O O . ILE A 1 124 ? -8.020 9.359 -11.714 1.00 93.44 124 ILE A O 1
ATOM 1017 N N . GLN A 1 125 ? -9.545 7.887 -12.466 1.00 92.44 125 GLN A N 1
ATOM 1018 C CA . GLN A 1 125 ? -8.928 7.719 -13.778 1.00 92.44 125 GLN A CA 1
ATOM 1019 C C . GLN A 1 125 ? -9.045 8.992 -14.627 1.00 92.44 125 GLN A C 1
ATOM 1021 O O . GLN A 1 125 ? -8.054 9.373 -15.245 1.00 92.44 125 GLN A O 1
ATOM 1026 N N . GLN A 1 126 ? -10.188 9.682 -14.591 1.00 90.88 126 GLN A N 1
ATOM 1027 C CA . GLN A 1 126 ? -10.411 10.945 -15.306 1.00 90.88 126 GLN A CA 1
ATOM 1028 C C . GLN A 1 126 ? -9.601 12.117 -14.732 1.00 90.88 126 GLN A C 1
ATOM 1030 O O . GLN A 1 126 ? -9.114 12.957 -15.482 1.00 90.88 126 GLN A O 1
ATOM 1035 N N . GLU A 1 127 ? -9.417 12.173 -13.409 1.00 89.31 127 GLU A N 1
ATOM 1036 C CA . GLU A 1 127 ? -8.604 13.206 -12.744 1.00 89.31 127 GLU A CA 1
ATOM 1037 C C . GLU A 1 127 ? -7.094 13.053 -13.025 1.00 89.31 127 GLU A C 1
ATOM 1039 O O . GLU A 1 127 ? -6.302 13.959 -12.748 1.00 89.31 127 GLU A O 1
ATOM 1044 N N . ALA A 1 128 ? -6.656 11.909 -13.557 1.00 83.00 128 ALA A N 1
ATOM 1045 C CA . ALA A 1 128 ? -5.251 11.664 -13.827 1.00 83.00 128 ALA A CA 1
ATOM 1046 C C . ALA A 1 128 ? -4.789 12.374 -15.109 1.00 83.00 128 ALA A C 1
ATOM 1048 O O . ALA A 1 128 ? -5.126 11.992 -16.222 1.00 83.00 128 ALA A O 1
ATOM 1049 N N . ILE A 1 129 ? -3.901 13.355 -14.946 1.00 68.81 129 ILE A N 1
ATOM 1050 C CA . ILE A 1 129 ? -3.306 14.136 -16.050 1.00 68.81 129 ILE A CA 1
ATOM 1051 C C . ILE A 1 129 ? -2.402 13.272 -16.958 1.00 68.81 129 ILE A C 1
ATOM 1053 O O . ILE A 1 129 ? -2.091 13.638 -18.088 1.00 68.81 129 ILE A O 1
ATOM 1057 N N . LYS A 1 130 ? -1.938 12.117 -16.468 1.00 66.62 130 LYS A N 1
ATOM 1058 C CA . LYS A 1 130 ? -0.986 11.234 -17.159 1.00 66.62 130 LYS A CA 1
ATOM 1059 C C . LYS A 1 130 ? -1.643 9.897 -17.495 1.00 66.62 130 LYS A C 1
ATOM 1061 O O . LYS A 1 130 ? -2.503 9.430 -16.754 1.00 66.62 130 LYS A O 1
ATOM 1066 N N . GLY A 1 131 ? -1.135 9.209 -18.522 1.00 67.62 131 GLY A N 1
ATOM 1067 C CA . GLY A 1 131 ? -1.584 7.871 -18.955 1.00 67.62 131 GLY A CA 1
ATOM 1068 C C . GLY A 1 131 ? -1.414 6.727 -17.936 1.00 67.62 131 GLY A C 1
ATOM 1069 O O . GLY A 1 131 ? -1.503 5.562 -18.302 1.00 67.62 131 GLY A O 1
ATOM 1070 N N . SER A 1 132 ? -1.157 7.034 -16.662 1.00 76.06 132 SER A N 1
ATOM 1071 C CA . SER A 1 132 ? -1.097 6.096 -15.537 1.00 76.06 132 SER A CA 1
ATOM 1072 C C . SER A 1 132 ? -2.365 6.095 -14.668 1.00 76.06 132 SER A C 1
ATOM 1074 O O . SER A 1 132 ? -2.379 5.433 -13.625 1.00 76.06 132 SER A O 1
ATOM 1076 N N . GLY A 1 133 ? -3.424 6.807 -15.076 1.00 85.44 133 GLY A N 1
ATOM 1077 C CA . GLY A 1 133 ? -4.672 6.952 -14.315 1.00 85.44 133 GLY A CA 1
ATOM 1078 C C . GLY A 1 133 ? -5.319 5.632 -13.908 1.00 85.44 133 GLY A C 1
ATOM 1079 O O . GLY A 1 133 ? -5.670 5.457 -12.746 1.00 85.44 133 GLY A O 1
ATOM 1080 N N . GLU A 1 134 ? -5.376 4.654 -14.813 1.00 90.50 134 GLU A N 1
ATOM 1081 C CA . GLU A 1 134 ? -5.938 3.326 -14.526 1.00 90.50 134 GLU A CA 1
ATOM 1082 C C . GLU A 1 134 ? -5.146 2.568 -13.455 1.00 90.50 134 GLU A C 1
ATOM 1084 O O . GLU A 1 134 ? -5.715 1.963 -12.547 1.00 90.50 134 GLU A O 1
ATOM 1089 N N . THR A 1 135 ? -3.812 2.622 -13.532 1.00 89.88 135 THR A N 1
ATOM 1090 C CA . THR A 1 135 ? -2.937 1.958 -12.555 1.00 89.88 135 THR A CA 1
ATOM 1091 C C . THR A 1 135 ? -3.071 2.613 -11.183 1.00 89.88 135 THR A C 1
ATOM 1093 O O . THR A 1 135 ? -3.130 1.919 -10.166 1.00 89.88 135 THR A O 1
ATOM 1096 N N . TYR A 1 136 ? -3.157 3.944 -11.145 1.00 91.25 136 TYR A N 1
ATOM 1097 C CA . TYR A 1 136 ? -3.361 4.683 -9.904 1.00 91.25 136 TYR A CA 1
ATOM 1098 C C . TYR A 1 136 ? -4.745 4.418 -9.296 1.00 91.25 136 TYR A C 1
ATOM 1100 O O . TYR A 1 136 ? -4.835 4.117 -8.104 1.00 91.25 136 TYR A O 1
ATOM 1108 N N . ALA A 1 137 ? -5.799 4.431 -10.118 1.00 94.44 137 ALA A N 1
ATOM 1109 C CA . ALA A 1 137 ? -7.149 4.058 -9.712 1.00 94.44 137 ALA A CA 1
ATOM 1110 C C . ALA A 1 137 ? -7.169 2.643 -9.125 1.00 94.44 137 ALA A C 1
ATOM 1112 O O . ALA A 1 137 ? -7.614 2.461 -7.995 1.00 94.44 137 ALA A O 1
ATOM 1113 N N . ASN A 1 138 ? -6.589 1.657 -9.813 1.00 94.75 138 ASN A N 1
ATOM 1114 C CA . ASN A 1 138 ? -6.492 0.290 -9.303 1.00 94.75 138 ASN A CA 1
ATOM 1115 C C . ASN A 1 138 ? -5.774 0.217 -7.945 1.00 94.75 138 ASN A C 1
ATOM 1117 O O . ASN A 1 138 ? -6.259 -0.472 -7.050 1.00 94.75 138 ASN A O 1
ATOM 1121 N N . LYS A 1 139 ? -4.675 0.964 -7.751 1.00 93.88 139 LYS A N 1
ATOM 1122 C CA . LYS A 1 139 ? -3.947 1.012 -6.468 1.00 93.88 139 LYS A CA 1
ATOM 1123 C C . LYS A 1 139 ? -4.829 1.538 -5.328 1.00 93.88 139 LYS A C 1
ATOM 1125 O O . LYS A 1 139 ? -4.806 0.985 -4.229 1.00 93.88 139 LYS A O 1
ATOM 1130 N N . ILE A 1 140 ? -5.616 2.587 -5.579 1.00 95.56 140 ILE A N 1
ATOM 1131 C CA . ILE A 1 140 ? -6.560 3.136 -4.593 1.00 95.56 140 ILE A CA 1
ATOM 1132 C C . ILE A 1 140 ? -7.681 2.136 -4.306 1.00 95.56 140 ILE A C 1
ATOM 1134 O O . ILE A 1 140 ? -7.956 1.830 -3.145 1.00 95.56 140 ILE A O 1
ATOM 1138 N N . MET A 1 141 ? -8.294 1.584 -5.353 1.00 96.62 141 MET A N 1
ATOM 1139 C CA . MET A 1 141 ? -9.410 0.651 -5.218 1.00 96.62 141 MET A CA 1
ATOM 1140 C C . MET A 1 141 ? -8.991 -0.657 -4.532 1.00 96.62 141 MET A C 1
ATOM 1142 O O . MET A 1 141 ? -9.791 -1.258 -3.820 1.00 96.62 141 MET A O 1
ATOM 1146 N N . GLU A 1 142 ? -7.740 -1.097 -4.689 1.00 96.19 142 GLU A N 1
ATOM 1147 C CA . GLU A 1 142 ? -7.178 -2.243 -3.964 1.00 96.19 142 GLU A CA 1
ATOM 1148 C C . GLU A 1 142 ? -7.114 -1.977 -2.454 1.00 96.19 142 GLU A C 1
ATOM 1150 O O . GLU A 1 142 ? -7.498 -2.828 -1.649 1.00 96.19 142 GLU A O 1
ATOM 1155 N N . LYS A 1 143 ? -6.698 -0.771 -2.048 1.00 96.12 143 LYS A N 1
ATOM 1156 C CA . LYS A 1 143 ? -6.710 -0.387 -0.630 1.00 96.12 143 LYS A CA 1
ATOM 1157 C C . LYS A 1 143 ? -8.120 -0.221 -0.092 1.00 96.12 143 LYS A C 1
ATOM 1159 O O . LYS A 1 143 ? -8.369 -0.646 1.032 1.00 96.12 143 LYS A O 1
ATOM 1164 N N . LEU A 1 144 ? -9.044 0.301 -0.895 1.00 97.31 144 LEU A N 1
ATOM 1165 C CA . LEU A 1 144 ? -10.454 0.365 -0.523 1.00 97.31 144 LEU A CA 1
ATOM 1166 C C . LEU A 1 144 ? -11.053 -1.037 -0.312 1.00 97.31 144 LEU A C 1
ATOM 1168 O O . LEU A 1 144 ? -11.742 -1.252 0.680 1.00 97.31 144 LEU A O 1
ATOM 1172 N N . LYS A 1 145 ? -10.729 -2.017 -1.170 1.00 96.88 145 LYS A N 1
ATOM 1173 C CA . LYS A 1 145 ? -11.112 -3.424 -0.947 1.00 96.88 145 LYS A CA 1
ATOM 1174 C C . LYS A 1 145 ? -10.626 -3.929 0.406 1.00 96.88 145 LYS A C 1
ATOM 1176 O O . LYS A 1 145 ? -11.416 -4.405 1.209 1.00 96.88 145 LYS A O 1
ATOM 1181 N N . HIS A 1 146 ? -9.336 -3.783 0.687 1.00 96.62 146 HIS A N 1
ATOM 1182 C CA . HIS A 1 146 ? -8.788 -4.251 1.957 1.00 96.62 146 HIS A CA 1
ATOM 1183 C C . HIS A 1 146 ? -9.370 -3.481 3.161 1.00 96.62 146 HIS A C 1
ATOM 1185 O O . HIS A 1 146 ? -9.479 -4.032 4.258 1.00 96.62 146 HIS A O 1
ATOM 1191 N N . LEU A 1 147 ? -9.748 -2.212 2.987 1.00 96.31 147 LEU A N 1
ATOM 1192 C CA . LEU A 1 147 ? -10.438 -1.434 4.014 1.00 96.31 147 LEU A CA 1
ATOM 1193 C C . LEU A 1 147 ? -11.817 -2.038 4.337 1.00 96.31 147 LEU A C 1
ATOM 1195 O O . LEU A 1 147 ? -12.147 -2.175 5.511 1.00 96.31 147 LEU A O 1
ATOM 1199 N N . PHE A 1 148 ? -12.576 -2.485 3.330 1.00 97.38 148 PHE A N 1
ATOM 1200 C CA . PHE A 1 148 ? -13.836 -3.213 3.536 1.00 97.38 148 PHE A CA 1
ATOM 1201 C C . PHE A 1 148 ? -13.645 -4.595 4.162 1.00 97.38 148 PHE A C 1
ATOM 1203 O O . PHE A 1 148 ? -14.460 -4.998 4.988 1.00 97.38 148 PHE A O 1
ATOM 1210 N N . SER A 1 149 ? -12.561 -5.308 3.839 1.00 96.88 149 SER A N 1
ATOM 1211 C CA . SER A 1 149 ? -12.230 -6.556 4.542 1.00 96.88 149 SER A CA 1
ATOM 1212 C C . SER A 1 149 ? -12.049 -6.304 6.043 1.00 96.88 149 SER A C 1
ATOM 1214 O O . SER A 1 149 ? -12.611 -7.025 6.862 1.00 96.88 149 SER A O 1
ATOM 1216 N N . LYS A 1 150 ? -11.359 -5.214 6.415 1.00 94.50 150 LYS A N 1
ATOM 1217 C CA . LYS A 1 150 ? -11.242 -4.795 7.820 1.00 94.50 150 LYS A CA 1
ATOM 1218 C C . LYS A 1 150 ? -12.556 -4.306 8.421 1.00 94.50 150 LYS A C 1
ATOM 1220 O O . LYS A 1 150 ? -12.802 -4.573 9.589 1.00 94.50 150 LYS A O 1
ATOM 1225 N N . ALA A 1 151 ? -13.416 -3.654 7.642 1.00 94.50 151 ALA A N 1
ATOM 1226 C CA . ALA A 1 151 ? -14.749 -3.268 8.099 1.00 94.50 151 ALA A CA 1
ATOM 1227 C C . ALA A 1 151 ? -15.577 -4.486 8.543 1.00 94.50 151 ALA A C 1
ATOM 1229 O O . ALA A 1 151 ? -16.227 -4.418 9.580 1.00 94.50 151 ALA A O 1
ATOM 1230 N N . ILE A 1 152 ? -15.506 -5.605 7.812 1.00 94.62 152 ILE A N 1
ATOM 1231 C CA . ILE A 1 152 ? -16.158 -6.862 8.216 1.00 94.62 152 ILE A CA 1
ATOM 1232 C C . ILE A 1 152 ? -15.507 -7.449 9.461 1.00 94.62 152 ILE A C 1
ATOM 1234 O O . ILE A 1 152 ? -16.209 -7.751 10.420 1.00 94.62 152 ILE A O 1
ATOM 1238 N N . GLU A 1 153 ? -14.176 -7.587 9.472 1.00 92.19 153 GLU A N 1
ATOM 1239 C CA . GLU A 1 153 ? -13.456 -8.126 10.637 1.00 92.19 153 GLU A CA 1
ATOM 1240 C C . GLU A 1 153 ? -13.768 -7.346 11.924 1.00 92.19 153 GLU A C 1
ATOM 1242 O O . GLU A 1 153 ? -13.756 -7.902 13.018 1.00 92.19 153 GLU A O 1
ATOM 1247 N N . TRP A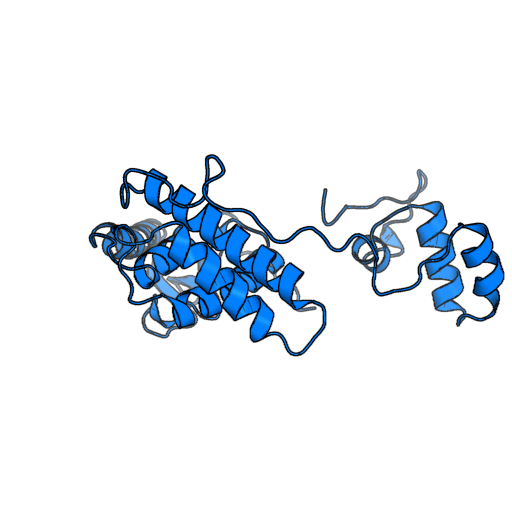 1 154 ? -14.039 -6.048 11.798 1.00 90.81 154 TRP A N 1
ATOM 1248 C CA . TRP A 1 154 ? -14.372 -5.163 12.909 1.00 90.81 154 TRP A CA 1
ATOM 1249 C C . TRP A 1 154 ? -15.874 -5.015 13.171 1.00 90.81 154 TRP A C 1
ATOM 1251 O O . TRP A 1 154 ? -16.242 -4.206 14.020 1.00 90.81 154 TRP A O 1
ATOM 1261 N N . GLY A 1 155 ? -16.727 -5.763 12.466 1.00 89.12 155 GLY A N 1
ATOM 1262 C CA . GLY A 1 155 ? -18.178 -5.768 12.671 1.00 89.12 155 GLY A CA 1
ATOM 1263 C C . GLY A 1 155 ? -18.898 -4.492 12.224 1.00 89.12 155 GLY A C 1
ATOM 1264 O O . GLY A 1 155 ? -20.013 -4.238 12.663 1.00 89.12 155 GLY A O 1
ATOM 1265 N N . VAL A 1 156 ? -18.278 -3.675 11.368 1.00 90.88 156 VAL A N 1
ATOM 1266 C CA . VAL A 1 156 ? -18.848 -2.408 10.871 1.00 90.88 156 VAL A CA 1
ATOM 1267 C C . VAL A 1 156 ? -19.931 -2.657 9.822 1.00 90.88 156 VAL A C 1
ATOM 1269 O O . VAL A 1 156 ? -20.928 -1.945 9.766 1.00 90.88 156 VAL A O 1
ATOM 1272 N N . ILE A 1 157 ? -19.732 -3.667 8.975 1.00 93.75 157 ILE A N 1
ATOM 1273 C CA . ILE A 1 157 ? -20.678 -4.079 7.933 1.00 93.75 157 ILE A CA 1
ATOM 1274 C C . ILE A 1 157 ? -20.768 -5.602 7.890 1.00 93.75 157 ILE A C 1
ATOM 1276 O O . ILE A 1 157 ? -19.791 -6.289 8.182 1.00 93.75 157 ILE A O 1
ATOM 1280 N N . GLY A 1 158 ? -21.927 -6.123 7.485 1.00 92.62 158 GLY A N 1
ATOM 1281 C CA . GLY A 1 158 ? -22.146 -7.567 7.352 1.00 92.62 158 GLY A CA 1
ATOM 1282 C C . GLY A 1 158 ? -21.677 -8.162 6.022 1.00 92.62 158 GLY A C 1
ATOM 1283 O O . GLY A 1 158 ? -21.417 -9.358 5.950 1.00 92.62 158 GLY A O 1
ATOM 1284 N N . GLU A 1 159 ? -21.548 -7.352 4.967 1.00 93.69 159 GLU A N 1
ATOM 1285 C CA . GLU A 1 159 ? -21.225 -7.841 3.623 1.00 93.69 159 GLU A CA 1
ATOM 1286 C C . GLU A 1 159 ? -20.246 -6.915 2.896 1.00 93.69 159 GLU A C 1
ATOM 1288 O O . GLU A 1 159 ? -20.317 -5.690 2.993 1.00 93.69 159 GLU A O 1
ATOM 1293 N N . HIS A 1 160 ? -19.332 -7.504 2.126 1.00 96.12 160 HIS A N 1
ATOM 1294 C CA . HIS A 1 160 ? -18.308 -6.764 1.405 1.00 96.12 160 HIS A CA 1
ATOM 1295 C C . HIS A 1 160 ? -18.838 -6.288 0.036 1.00 96.12 160 HIS A C 1
ATOM 1297 O O . HIS A 1 160 ? -19.143 -7.112 -0.834 1.00 96.12 160 HIS A O 1
ATOM 1303 N N . PRO A 1 161 ? -18.864 -4.973 -0.252 1.00 94.81 161 PRO A N 1
ATOM 1304 C CA . PRO A 1 161 ? -19.502 -4.449 -1.464 1.00 94.81 161 PRO A CA 1
ATOM 1305 C C . PRO A 1 161 ? -18.678 -4.648 -2.748 1.00 94.81 161 PRO A C 1
ATOM 1307 O O . PRO A 1 161 ? -19.179 -4.420 -3.843 1.00 94.81 161 PRO A O 1
ATOM 1310 N N . MET A 1 162 ? -17.403 -5.038 -2.649 1.00 95.31 162 MET A N 1
ATOM 1311 C CA . MET A 1 162 ? -16.482 -5.106 -3.800 1.00 95.31 162 MET A CA 1
ATOM 1312 C C . MET A 1 162 ? -15.886 -6.499 -4.117 1.00 95.31 162 MET A C 1
ATOM 1314 O O . MET A 1 162 ? -14.946 -6.581 -4.912 1.00 95.31 162 MET A O 1
ATOM 1318 N N . ILE A 1 163 ? -16.366 -7.586 -3.509 1.00 92.12 163 ILE A N 1
ATOM 1319 C CA . ILE A 1 163 ? -15.935 -8.970 -3.841 1.00 92.12 163 ILE A CA 1
ATOM 1320 C C . ILE A 1 163 ? -17.005 -9.688 -4.676 1.00 92.12 163 ILE A C 1
ATOM 1322 O O . ILE A 1 163 ? -17.933 -9.036 -5.143 1.00 92.12 163 ILE A O 1
ATOM 1326 N N . ASP A 1 164 ? -16.841 -10.987 -4.932 1.00 88.69 164 ASP A N 1
ATOM 1327 C CA . ASP A 1 164 ? -17.822 -11.847 -5.614 1.00 88.69 164 ASP A CA 1
ATOM 1328 C C . ASP A 1 164 ? -18.304 -11.284 -6.955 1.00 88.69 164 ASP A C 1
ATOM 1330 O O . ASP A 1 164 ? -19.491 -11.190 -7.250 1.00 88.69 164 ASP A O 1
ATOM 1334 N N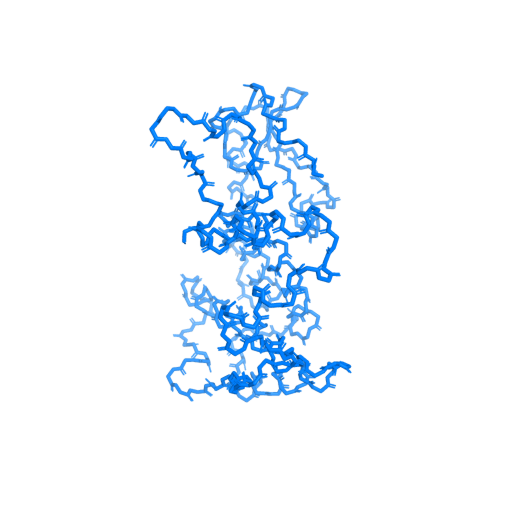 . SER A 1 165 ? -17.349 -10.838 -7.775 1.00 87.56 165 SER A N 1
ATOM 1335 C CA . SER A 1 165 ? -17.587 -10.216 -9.088 1.00 87.56 165 SER A CA 1
ATOM 1336 C C . SER A 1 165 ? -18.371 -8.894 -9.078 1.00 87.56 165 SER A C 1
ATOM 1338 O O . SER A 1 165 ? -18.564 -8.309 -10.145 1.00 87.56 165 SER A O 1
ATOM 1340 N N . LYS A 1 166 ? -18.729 -8.349 -7.906 1.00 90.56 166 LYS A N 1
ATOM 1341 C CA . LYS A 1 166 ? -19.449 -7.068 -7.778 1.00 90.56 166 LYS A CA 1
ATOM 1342 C C . LYS A 1 166 ? -18.634 -5.872 -8.273 1.00 90.56 166 LYS A C 1
ATOM 1344 O O . LYS A 1 166 ? -19.201 -4.893 -8.749 1.00 90.56 166 LYS A O 1
ATOM 1349 N N . PHE A 1 167 ? -17.303 -5.944 -8.196 1.00 94.94 167 PHE A N 1
ATOM 1350 C CA . PHE A 1 167 ? -16.407 -4.874 -8.636 1.00 94.94 167 PHE A CA 1
ATOM 1351 C C . PHE A 1 167 ? -15.225 -5.397 -9.458 1.00 94.94 167 PHE A C 1
ATOM 1353 O O . PHE A 1 167 ? -14.493 -6.293 -9.021 1.00 94.94 167 PHE A O 1
ATOM 1360 N N . LYS A 1 168 ? -14.992 -4.770 -10.615 1.00 94.69 168 LYS A N 1
ATOM 1361 C CA . LYS A 1 168 ? -13.874 -5.065 -11.519 1.00 94.69 168 LYS A CA 1
ATOM 1362 C C . LYS A 1 168 ? -12.854 -3.924 -11.523 1.00 94.69 168 LYS A C 1
ATOM 1364 O O . LYS A 1 168 ? -13.211 -2.755 -11.645 1.00 94.69 168 LYS A O 1
ATOM 1369 N N . MET A 1 169 ? -11.575 -4.276 -11.424 1.00 94.88 169 MET A N 1
ATOM 1370 C CA . MET A 1 169 ? -10.465 -3.345 -11.657 1.00 94.88 169 MET A CA 1
ATOM 1371 C C . MET A 1 169 ? -10.354 -3.014 -13.149 1.00 94.88 169 MET A C 1
ATOM 1373 O O . MET A 1 169 ? -10.831 -3.784 -13.986 1.00 94.88 169 MET A O 1
ATOM 1377 N N . PHE A 1 170 ? -9.683 -1.913 -13.490 1.00 92.75 170 PHE A N 1
ATOM 1378 C CA . PHE A 1 170 ? -9.235 -1.712 -14.867 1.00 92.75 170 PHE A CA 1
ATOM 1379 C C . PHE A 1 170 ? -8.257 -2.823 -15.271 1.00 92.75 170 PHE A C 1
ATOM 1381 O O . PHE A 1 170 ? -7.505 -3.312 -14.413 1.00 92.75 170 PHE A O 1
ATOM 1388 N N . PRO A 1 171 ? -8.244 -3.238 -16.549 1.00 89.25 171 PRO A N 1
ATOM 1389 C CA . PRO A 1 171 ? -7.251 -4.186 -17.031 1.00 89.25 171 PRO A CA 1
ATOM 1390 C C . PRO A 1 171 ? -5.846 -3.625 -16.795 1.00 89.25 171 PRO A C 1
ATOM 1392 O O . PRO A 1 171 ? -5.612 -2.423 -16.883 1.00 89.25 171 PRO A O 1
ATOM 1395 N N . LYS A 1 172 ? -4.883 -4.495 -16.479 1.00 78.12 172 LYS A N 1
ATOM 1396 C CA . LYS A 1 172 ? -3.487 -4.054 -16.414 1.00 78.12 172 LYS A CA 1
ATOM 1397 C C . LYS A 1 172 ? -3.061 -3.638 -17.828 1.00 78.12 172 LYS A C 1
ATOM 1399 O O . LYS A 1 172 ? -3.279 -4.433 -18.748 1.00 78.12 172 LYS A O 1
ATOM 1404 N N . PRO A 1 173 ? -2.451 -2.455 -18.016 1.00 68.44 173 PRO A N 1
ATOM 1405 C CA . PRO A 1 173 ? -1.948 -2.065 -19.324 1.00 68.44 173 PRO A CA 1
ATOM 1406 C C . PRO A 1 173 ? -0.954 -3.128 -19.802 1.00 68.44 173 PRO A C 1
ATOM 1408 O O . PRO A 1 173 ? 0.022 -3.434 -19.114 1.00 68.44 173 PRO A O 1
ATOM 1411 N N . LYS A 1 174 ? -1.247 -3.743 -20.956 1.00 62.03 174 LYS A N 1
ATOM 1412 C CA . LYS A 1 174 ? -0.448 -4.847 -21.515 1.00 62.03 174 LYS A CA 1
ATOM 1413 C C . LYS A 1 174 ? 0.929 -4.379 -21.986 1.00 62.03 174 LYS A C 1
ATOM 1415 O O . LYS A 1 174 ? 1.873 -5.163 -21.985 1.00 62.03 174 LYS A O 1
ATOM 1420 N N . THR A 1 175 ? 1.051 -3.101 -22.331 1.00 58.53 175 THR A N 1
ATOM 1421 C CA . THR A 1 175 ? 2.268 -2.531 -22.903 1.00 58.53 175 THR A CA 1
ATOM 1422 C C . THR A 1 175 ? 2.881 -1.547 -21.917 1.00 58.53 175 THR A C 1
ATOM 1424 O O . THR A 1 175 ? 2.270 -0.552 -21.530 1.00 58.53 175 THR A O 1
ATOM 1427 N N . SER A 1 176 ? 4.111 -1.838 -21.496 1.00 59.59 176 SER A N 1
ATOM 1428 C CA . SER A 1 176 ? 4.972 -0.858 -20.835 1.00 59.59 176 SER A CA 1
ATOM 1429 C C . SER A 1 176 ? 5.099 0.364 -21.746 1.00 59.59 176 SER A C 1
ATOM 1431 O O . SER A 1 176 ? 5.502 0.214 -22.892 1.00 59.59 176 SER A O 1
ATOM 1433 N N . GLN A 1 177 ? 4.807 1.569 -21.246 1.00 59.22 177 GLN A N 1
ATOM 1434 C CA . GLN A 1 177 ? 5.032 2.817 -22.001 1.00 59.22 177 GLN A CA 1
ATOM 1435 C C . GLN 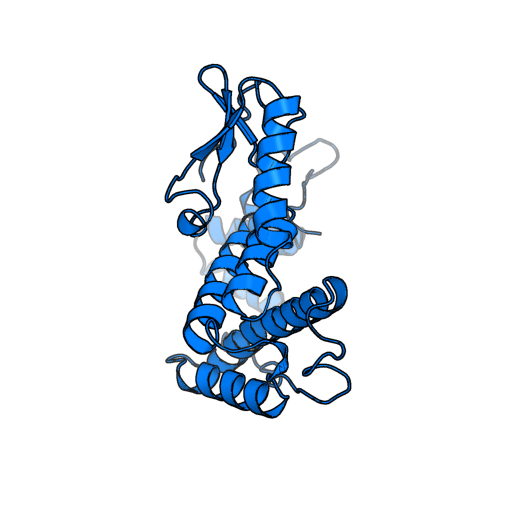A 1 177 ? 6.517 3.058 -22.322 1.00 59.22 177 GLN A C 1
ATOM 1437 O O . GLN A 1 177 ? 6.859 3.923 -23.119 1.00 59.22 177 GLN A O 1
ATOM 1442 N N . ILE A 1 178 ? 7.404 2.299 -21.678 1.00 65.44 178 ILE A N 1
ATOM 1443 C CA . ILE A 1 178 ? 8.838 2.304 -21.928 1.00 65.44 178 ILE A CA 1
ATOM 1444 C C . ILE A 1 178 ? 9.141 1.151 -22.881 1.00 65.44 178 ILE A C 1
ATOM 1446 O O . ILE A 1 178 ? 8.865 -0.001 -22.525 1.00 65.44 178 ILE A O 1
ATOM 1450 N N . SER A 1 179 ? 9.727 1.470 -24.041 1.00 69.44 179 SER A N 1
ATOM 1451 C CA . SER A 1 179 ? 10.357 0.480 -24.916 1.00 69.44 179 SER A CA 1
ATOM 1452 C C . SER A 1 179 ? 11.448 -0.237 -24.126 1.00 69.44 179 SER A C 1
ATOM 1454 O O . SER A 1 179 ? 12.367 0.392 -23.596 1.00 69.44 179 SER A O 1
ATOM 1456 N N . ARG A 1 180 ? 11.290 -1.547 -23.956 1.00 76.75 180 ARG A N 1
ATOM 1457 C CA . ARG A 1 180 ? 12.267 -2.388 -23.265 1.00 76.75 180 ARG A CA 1
ATOM 1458 C C . ARG A 1 180 ? 13.133 -3.053 -24.320 1.00 76.75 180 ARG A C 1
ATOM 1460 O O . ARG A 1 180 ? 12.635 -3.370 -25.392 1.00 76.75 180 ARG A O 1
ATOM 1467 N N . ALA A 1 181 ? 14.399 -3.286 -23.987 1.00 79.88 181 ALA A N 1
ATOM 1468 C CA . ALA A 1 181 ? 15.230 -4.164 -24.794 1.00 79.88 181 ALA A CA 1
ATOM 1469 C C . ALA A 1 181 ? 14.538 -5.529 -24.932 1.00 79.88 181 ALA A C 1
ATOM 1471 O O . ALA A 1 181 ? 14.015 -6.069 -23.954 1.00 79.88 181 ALA A O 1
ATOM 1472 N N . GLU A 1 182 ? 14.526 -6.051 -26.149 1.00 84.12 182 GLU A N 1
ATOM 1473 C CA . GLU A 1 182 ? 13.884 -7.313 -26.512 1.00 84.12 182 GLU A CA 1
ATOM 1474 C C . GLU A 1 182 ? 14.752 -8.507 -26.105 1.00 84.12 182 GLU A C 1
ATOM 1476 O O . GLU A 1 182 ? 14.237 -9.590 -25.836 1.00 84.12 182 GLU A O 1
ATOM 1481 N N . SER A 1 183 ? 16.070 -8.303 -26.007 1.00 88.62 183 SER A N 1
ATOM 1482 C CA . SER A 1 183 ? 17.028 -9.323 -25.588 1.00 88.62 183 SER A CA 1
ATOM 1483 C C . SER A 1 183 ? 18.150 -8.756 -24.718 1.00 88.62 183 SER A C 1
ATOM 1485 O O . SER A 1 183 ? 18.421 -7.552 -24.692 1.00 88.62 183 SER A O 1
ATOM 1487 N N . ILE A 1 184 ? 18.837 -9.654 -24.009 1.00 88.19 184 ILE A N 1
ATOM 1488 C CA . ILE A 1 184 ? 20.052 -9.330 -23.252 1.00 88.19 184 ILE A CA 1
ATOM 1489 C C . ILE A 1 184 ? 21.160 -8.835 -24.200 1.00 88.19 184 ILE A C 1
ATOM 1491 O O . ILE A 1 184 ? 21.881 -7.901 -23.851 1.00 88.19 184 ILE A O 1
ATOM 1495 N N . ASP A 1 185 ? 21.247 -9.374 -25.419 1.00 91.56 185 ASP A N 1
ATOM 1496 C CA . ASP A 1 185 ? 22.242 -8.960 -26.418 1.00 91.56 185 ASP A CA 1
ATOM 1497 C C . ASP A 1 185 ? 22.056 -7.509 -26.857 1.00 91.56 185 ASP A C 1
ATOM 1499 O O . ASP A 1 185 ? 23.033 -6.776 -26.987 1.00 91.56 185 ASP A O 1
ATOM 1503 N N . GLN A 1 186 ? 20.810 -7.043 -27.017 1.00 92.19 186 GLN A N 1
ATOM 1504 C CA . GLN A 1 186 ? 20.544 -5.628 -27.297 1.00 92.19 186 GLN A CA 1
ATOM 1505 C C . GLN A 1 186 ? 21.079 -4.723 -26.177 1.00 92.19 186 GLN A C 1
ATOM 1507 O O . GLN A 1 186 ? 21.652 -3.667 -26.456 1.00 92.19 186 GLN A O 1
ATOM 1512 N N . VAL A 1 187 ? 20.946 -5.146 -24.914 1.00 91.25 187 VAL A N 1
ATOM 1513 C CA . VAL A 1 187 ? 21.495 -4.413 -23.762 1.00 91.25 187 VAL A CA 1
ATOM 1514 C C . VAL A 1 187 ? 23.024 -4.398 -23.804 1.00 91.25 187 VAL A C 1
ATOM 1516 O O . VAL A 1 187 ? 23.616 -3.330 -23.645 1.00 91.25 187 VAL A O 1
ATOM 1519 N N . TRP A 1 188 ? 23.670 -5.542 -24.053 1.00 91.38 188 TRP A N 1
ATOM 1520 C CA . TRP A 1 188 ? 25.131 -5.630 -24.176 1.00 91.38 188 TRP A CA 1
ATOM 1521 C C . TRP A 1 188 ? 25.675 -4.778 -25.319 1.00 91.38 188 TRP A C 1
ATOM 1523 O O . TRP A 1 188 ? 26.615 -4.007 -25.119 1.00 91.38 188 TRP A O 1
ATOM 1533 N N . ASN A 1 189 ? 25.045 -4.860 -26.489 1.00 91.94 189 ASN A N 1
ATOM 1534 C CA . ASN A 1 189 ? 25.436 -4.109 -27.675 1.00 91.94 189 ASN A CA 1
ATOM 1535 C C . ASN A 1 189 ? 25.295 -2.602 -27.463 1.00 91.94 189 ASN A C 1
ATOM 1537 O O . ASN A 1 189 ? 26.124 -1.844 -27.952 1.00 91.94 189 ASN A O 1
ATOM 1541 N N . ALA A 1 190 ? 24.297 -2.146 -26.702 1.00 91.38 190 ALA A N 1
ATOM 1542 C CA . ALA A 1 190 ? 24.136 -0.732 -26.370 1.00 91.38 190 ALA A CA 1
ATOM 1543 C C . ALA A 1 190 ? 25.066 -0.256 -25.238 1.00 91.38 190 ALA A C 1
ATOM 1545 O O . ALA A 1 190 ? 25.260 0.950 -25.072 1.00 91.38 190 ALA A O 1
ATOM 1546 N N . LEU A 1 191 ? 25.653 -1.174 -24.461 1.00 92.81 191 LEU A N 1
ATOM 1547 C CA . LEU A 1 191 ? 26.300 -0.843 -23.194 1.00 92.81 191 LEU A CA 1
ATOM 1548 C C . LEU A 1 191 ? 27.512 0.079 -23.343 1.00 92.81 191 LEU A C 1
ATOM 1550 O O . LEU A 1 191 ? 27.724 0.943 -22.496 1.00 92.81 191 LEU A O 1
ATOM 1554 N N . HIS A 1 192 ? 28.272 -0.057 -24.432 1.00 93.00 192 HIS A N 1
ATOM 1555 C CA . HIS A 1 192 ? 29.447 0.778 -24.705 1.00 93.00 192 HIS A CA 1
ATOM 1556 C C . HIS A 1 192 ? 29.119 2.279 -24.800 1.00 93.00 192 HIS A C 1
ATOM 1558 O O . HIS A 1 192 ? 30.001 3.109 -24.603 1.00 93.00 192 HIS A O 1
ATOM 1564 N N . ARG A 1 193 ? 27.855 2.634 -25.075 1.00 94.44 193 ARG A N 1
ATOM 1565 C CA . ARG A 1 193 ? 27.378 4.025 -25.156 1.00 94.44 193 ARG A CA 1
ATOM 1566 C C . ARG A 1 193 ? 27.095 4.640 -23.785 1.00 94.44 193 ARG A C 1
ATOM 1568 O O . ARG A 1 193 ? 26.901 5.847 -23.686 1.00 94.44 193 ARG A O 1
ATOM 1575 N N . ALA A 1 194 ? 27.020 3.823 -22.736 1.00 93.69 194 ALA A N 1
ATOM 1576 C CA . ALA A 1 194 ? 26.756 4.285 -21.383 1.00 93.69 194 ALA A CA 1
ATOM 1577 C C . ALA A 1 194 ? 28.042 4.754 -20.688 1.00 93.69 194 ALA A C 1
ATOM 1579 O O . ALA A 1 194 ? 29.149 4.325 -21.006 1.00 93.69 194 ALA A O 1
ATOM 1580 N N . VAL A 1 195 ? 27.888 5.598 -19.671 1.00 96.25 195 VAL A N 1
ATOM 1581 C CA . VAL A 1 195 ? 28.995 6.037 -18.809 1.00 96.25 195 VAL A CA 1
ATOM 1582 C C . VAL A 1 195 ? 29.625 4.858 -18.041 1.00 96.25 195 VAL A C 1
ATOM 1584 O O . VAL A 1 195 ? 28.901 3.925 -17.681 1.00 96.25 195 VAL A O 1
ATOM 1587 N N . PRO A 1 196 ? 30.938 4.883 -17.723 1.00 95.62 196 PRO A N 1
ATOM 1588 C CA . PRO A 1 196 ? 31.659 3.717 -17.194 1.00 95.62 196 PRO A CA 1
ATOM 1589 C C . PRO A 1 196 ? 31.016 3.043 -15.973 1.00 95.62 196 PRO A C 1
ATOM 1591 O O . PRO A 1 196 ? 30.897 1.820 -15.926 1.00 95.62 196 PRO A O 1
ATOM 1594 N N . TRP A 1 197 ? 30.527 3.822 -15.002 1.00 93.88 197 TRP A N 1
ATOM 1595 C CA . TRP A 1 197 ? 29.873 3.259 -13.815 1.00 93.88 197 TRP A CA 1
ATOM 1596 C C . TRP A 1 197 ? 28.578 2.511 -14.163 1.00 93.88 197 TRP A C 1
ATOM 1598 O O . TRP A 1 197 ? 28.272 1.487 -13.554 1.00 93.88 19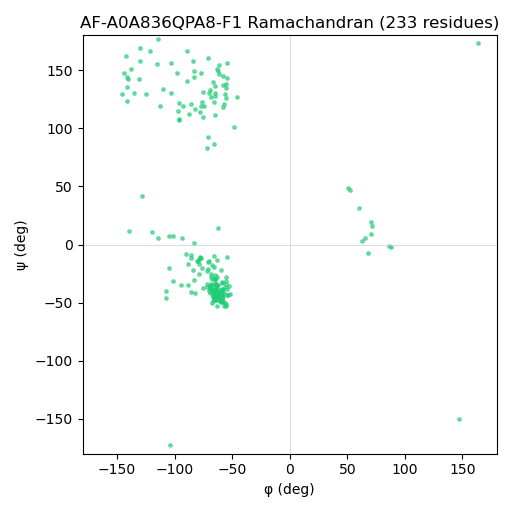7 TRP A O 1
ATOM 1608 N N . MET A 1 198 ? 27.829 2.989 -15.162 1.00 94.12 198 MET A N 1
ATOM 1609 C CA . MET A 1 198 ? 26.599 2.348 -15.621 1.00 94.12 198 MET A CA 1
ATOM 1610 C C . MET A 1 198 ? 26.914 1.057 -16.375 1.00 94.12 198 MET A C 1
ATOM 1612 O O . MET A 1 198 ? 26.186 0.079 -16.226 1.00 94.12 198 MET A O 1
ATOM 1616 N N . GLN A 1 199 ? 28.034 1.014 -17.105 1.00 95.12 199 GLN A N 1
ATOM 1617 C CA . GLN A 1 199 ? 28.519 -0.225 -17.711 1.00 95.12 199 GLN A CA 1
ATOM 1618 C C . GLN A 1 199 ? 28.767 -1.304 -16.654 1.00 95.12 199 GLN A C 1
ATOM 1620 O O . GLN A 1 199 ? 28.259 -2.418 -16.773 1.00 95.12 199 GLN A O 1
ATOM 1625 N N . LEU A 1 200 ? 29.487 -0.961 -15.583 1.00 93.31 200 LEU A N 1
ATOM 1626 C CA . LEU A 1 200 ? 29.744 -1.872 -14.464 1.00 93.31 200 LEU A CA 1
ATOM 1627 C C . LEU A 1 200 ? 28.450 -2.286 -13.753 1.00 93.31 200 LEU A C 1
ATOM 1629 O O . LEU A 1 200 ? 28.252 -3.465 -13.460 1.00 93.31 200 LEU A O 1
ATOM 1633 N N . TYR A 1 201 ? 27.545 -1.332 -13.528 1.00 94.38 201 TYR A N 1
ATOM 1634 C CA . TYR A 1 201 ? 26.251 -1.581 -12.903 1.00 94.38 201 TYR A CA 1
ATOM 1635 C C . TYR A 1 201 ? 25.406 -2.588 -13.697 1.00 94.38 201 TYR A C 1
ATOM 1637 O O . TYR A 1 201 ? 24.902 -3.554 -13.125 1.00 94.38 201 TYR A O 1
ATOM 1645 N N . VAL A 1 202 ? 25.264 -2.395 -15.013 1.00 94.00 202 VAL A N 1
ATOM 1646 C CA . VAL A 1 202 ? 24.477 -3.290 -15.877 1.00 94.00 202 VAL A CA 1
ATOM 1647 C C . VAL A 1 202 ? 25.114 -4.673 -15.953 1.00 94.00 202 VAL A C 1
ATOM 1649 O O . VAL A 1 202 ? 24.396 -5.662 -15.842 1.00 94.00 202 VAL A O 1
ATOM 1652 N N . ARG A 1 203 ? 26.448 -4.767 -16.056 1.00 93.38 203 ARG A N 1
ATOM 1653 C CA . ARG A 1 203 ? 27.166 -6.054 -16.000 1.00 93.38 203 ARG A CA 1
ATOM 1654 C C . ARG A 1 203 ? 26.827 -6.816 -14.724 1.00 93.38 203 ARG A C 1
ATOM 1656 O O . ARG A 1 203 ? 26.398 -7.964 -14.784 1.00 93.38 203 ARG A O 1
ATOM 1663 N N . LEU A 1 204 ? 26.949 -6.156 -13.573 1.00 92.81 204 LEU A N 1
ATOM 1664 C CA . LEU A 1 204 ? 26.644 -6.768 -12.282 1.00 92.81 204 LEU A CA 1
ATOM 1665 C C . LEU A 1 204 ? 25.160 -7.151 -12.166 1.00 92.81 204 LEU A C 1
ATOM 1667 O O . LEU A 1 204 ? 24.833 -8.220 -11.653 1.00 92.81 204 LEU A O 1
ATOM 1671 N N . LYS A 1 205 ? 24.252 -6.316 -12.685 1.00 93.88 205 LYS A N 1
ATOM 1672 C CA . LYS A 1 205 ? 22.810 -6.590 -12.732 1.00 93.88 205 LYS A CA 1
ATOM 1673 C C . LYS A 1 205 ? 22.478 -7.820 -13.575 1.00 93.88 205 LYS A C 1
ATOM 1675 O O . LYS A 1 205 ? 21.651 -8.620 -13.144 1.00 93.88 205 LYS A O 1
ATOM 1680 N N . LEU A 1 206 ? 23.101 -7.965 -14.744 1.00 92.06 206 LEU A N 1
ATOM 1681 C CA . LEU A 1 206 ? 22.896 -9.107 -15.637 1.00 92.06 206 LEU A CA 1
ATOM 1682 C C . LEU A 1 206 ? 23.465 -10.401 -15.040 1.00 92.06 206 LEU A C 1
ATOM 1684 O O . LEU A 1 206 ? 22.822 -11.437 -15.147 1.00 92.06 206 LEU A O 1
ATOM 1688 N N . LEU A 1 207 ? 24.614 -10.332 -14.359 1.00 91.38 207 LEU A N 1
ATOM 1689 C CA . LEU A 1 207 ? 25.246 -11.494 -13.723 1.00 91.38 207 LEU A CA 1
ATOM 1690 C C . LEU A 1 207 ? 24.510 -11.986 -12.471 1.00 91.38 207 LEU A C 1
ATOM 1692 O O . LEU A 1 207 ? 24.472 -13.182 -12.209 1.00 91.38 207 LEU A O 1
ATOM 1696 N N . THR A 1 208 ? 23.952 -11.073 -11.672 1.00 91.62 208 THR A N 1
ATOM 1697 C CA . THR A 1 208 ? 23.398 -11.414 -10.348 1.00 91.62 208 THR A CA 1
ATOM 1698 C C . THR A 1 208 ? 21.872 -11.460 -10.307 1.00 91.62 208 THR A C 1
ATOM 1700 O O . THR A 1 208 ? 21.299 -12.000 -9.365 1.00 91.62 208 THR A O 1
ATOM 1703 N N . GLY A 1 209 ? 21.184 -10.824 -11.262 1.00 90.38 209 GLY A N 1
ATOM 1704 C CA . GLY A 1 209 ? 19.723 -10.690 -11.270 1.00 90.38 209 GLY A CA 1
ATOM 1705 C C . GLY A 1 209 ? 19.137 -9.801 -10.157 1.00 90.38 209 GLY A C 1
ATOM 1706 O O . GLY A 1 209 ? 17.953 -9.452 -10.209 1.00 90.38 209 GLY A O 1
ATOM 1707 N N . LEU A 1 210 ? 19.948 -9.352 -9.194 1.00 92.56 210 LEU A N 1
ATOM 1708 C CA . LEU A 1 210 ? 19.538 -8.618 -7.989 1.00 92.56 210 LEU A CA 1
ATOM 1709 C C . LEU A 1 210 ? 18.711 -7.370 -8.296 1.00 92.56 210 LEU A C 1
ATOM 1711 O O . LEU A 1 210 ? 18.974 -6.662 -9.270 1.00 92.56 210 LEU A O 1
ATOM 1715 N N . ARG A 1 211 ? 17.705 -7.046 -7.472 1.00 90.62 211 ARG A N 1
ATOM 1716 C CA . ARG A 1 211 ? 16.901 -5.827 -7.682 1.00 90.62 211 ARG A CA 1
ATOM 1717 C C . ARG A 1 211 ? 17.792 -4.588 -7.578 1.00 90.62 211 ARG A C 1
ATOM 1719 O O . ARG A 1 211 ? 18.819 -4.597 -6.910 1.00 90.62 211 ARG A O 1
ATOM 1726 N N . GLN A 1 212 ? 17.381 -3.501 -8.232 1.00 91.19 212 GLN A N 1
ATOM 1727 C CA . GLN A 1 212 ? 18.178 -2.271 -8.284 1.00 91.19 212 GLN A CA 1
ATOM 1728 C C . GLN A 1 212 ? 18.582 -1.768 -6.893 1.00 91.19 212 GLN A C 1
ATOM 1730 O O . GLN A 1 212 ? 19.734 -1.400 -6.702 1.00 91.19 212 GLN A O 1
ATOM 1735 N N . VAL A 1 213 ? 17.655 -1.779 -5.931 1.00 89.56 213 VAL A N 1
ATOM 1736 C CA . VAL A 1 213 ? 17.930 -1.349 -4.552 1.00 89.56 213 VAL A CA 1
ATOM 1737 C C . VAL A 1 213 ? 18.965 -2.253 -3.881 1.00 89.56 213 VAL A C 1
ATOM 1739 O O . VAL A 1 213 ? 19.875 -1.740 -3.239 1.00 89.56 213 VAL A O 1
ATOM 1742 N N . ASP A 1 214 ? 18.872 -3.571 -4.082 1.00 92.00 214 ASP A N 1
ATOM 1743 C CA . ASP A 1 214 ? 19.814 -4.533 -3.502 1.00 92.00 214 ASP A CA 1
ATOM 1744 C C . ASP A 1 214 ? 21.223 -4.314 -4.071 1.00 92.00 214 ASP A C 1
ATOM 1746 O O . ASP A 1 214 ? 22.176 -4.210 -3.305 1.00 92.00 214 ASP A O 1
ATOM 1750 N N . LEU A 1 215 ? 21.347 -4.111 -5.389 1.00 92.88 215 LEU A N 1
ATOM 1751 C CA . LEU A 1 215 ? 22.622 -3.777 -6.040 1.00 92.88 215 LEU A CA 1
ATOM 1752 C C . LEU A 1 215 ? 23.243 -2.491 -5.502 1.00 92.88 215 LEU A C 1
ATOM 1754 O O . LEU A 1 215 ? 24.436 -2.451 -5.225 1.00 92.88 215 LEU A O 1
ATOM 1758 N N . LEU A 1 216 ? 22.437 -1.440 -5.350 1.00 90.81 216 LEU A N 1
ATOM 1759 C CA . LEU A 1 216 ? 22.910 -0.148 -4.848 1.00 90.81 216 LEU A CA 1
ATOM 1760 C C . LEU A 1 216 ? 23.258 -0.182 -3.353 1.00 90.81 216 LEU A C 1
ATOM 1762 O O . LEU A 1 216 ? 23.907 0.737 -2.861 1.00 90.81 216 LEU A O 1
ATOM 1766 N N . SER A 1 217 ? 22.827 -1.219 -2.631 1.00 90.62 217 SER A N 1
ATOM 1767 C CA . SER A 1 217 ? 23.169 -1.433 -1.223 1.00 90.62 217 SER A CA 1
ATOM 1768 C C . SER A 1 217 ? 24.445 -2.255 -1.016 1.00 90.62 217 SER A C 1
ATOM 1770 O O . SER A 1 217 ? 24.916 -2.357 0.118 1.00 90.62 217 SER A O 1
ATOM 1772 N N . LEU A 1 218 ? 25.013 -2.826 -2.086 1.00 92.25 218 LEU A N 1
ATOM 1773 C CA . LEU A 1 218 ? 26.247 -3.600 -2.008 1.00 92.25 218 LEU A CA 1
ATOM 1774 C C . LEU A 1 218 ? 27.430 -2.711 -1.625 1.00 92.25 218 LEU A C 1
ATOM 1776 O O . LEU A 1 218 ? 27.604 -1.595 -2.110 1.00 92.25 218 LEU A O 1
ATOM 1780 N N . THR A 1 219 ? 28.286 -3.255 -0.771 1.00 91.25 219 THR A N 1
ATOM 1781 C CA . THR A 1 219 ? 29.550 -2.656 -0.353 1.00 91.25 219 THR A CA 1
ATOM 1782 C C . THR A 1 219 ? 30.670 -3.681 -0.489 1.00 91.25 219 THR A C 1
ATOM 1784 O O . THR A 1 219 ? 30.415 -4.874 -0.631 1.00 91.25 219 THR A O 1
ATOM 1787 N N . VAL A 1 220 ? 31.927 -3.246 -0.369 1.00 91.38 220 VAL A N 1
ATOM 1788 C CA . VAL A 1 220 ? 33.094 -4.152 -0.403 1.00 91.38 220 VAL A CA 1
ATOM 1789 C C . VAL A 1 220 ? 32.988 -5.274 0.643 1.00 91.38 220 VAL A C 1
ATOM 1791 O O . VAL A 1 220 ? 33.464 -6.377 0.413 1.00 91.38 220 VAL A O 1
ATOM 1794 N N . ARG A 1 221 ? 32.287 -5.039 1.761 1.00 92.69 221 ARG A N 1
ATOM 1795 C CA . ARG A 1 221 ? 32.076 -6.034 2.829 1.00 92.69 221 ARG A CA 1
ATOM 1796 C C . ARG A 1 221 ? 31.206 -7.219 2.411 1.00 92.69 221 ARG A C 1
ATOM 1798 O O . ARG A 1 221 ? 31.189 -8.226 3.104 1.00 92.69 221 ARG A O 1
ATOM 1805 N N . ASN A 1 222 ? 30.450 -7.078 1.328 1.00 93.44 222 ASN A N 1
ATOM 1806 C CA . ASN A 1 222 ? 29.624 -8.148 0.784 1.00 93.44 222 ASN A CA 1
ATOM 1807 C C . ASN A 1 222 ? 30.450 -9.164 -0.017 1.00 93.44 222 ASN A C 1
ATOM 1809 O O . ASN A 1 222 ? 29.929 -10.218 -0.355 1.00 93.44 222 ASN A O 1
ATOM 1813 N N . ILE A 1 223 ? 31.711 -8.858 -0.329 1.00 93.94 223 ILE A N 1
ATOM 1814 C CA . ILE A 1 223 ? 32.609 -9.758 -1.049 1.00 93.94 223 ILE A CA 1
ATOM 1815 C C . ILE A 1 223 ? 33.303 -10.656 -0.022 1.00 93.94 223 ILE A C 1
ATOM 1817 O O . ILE A 1 223 ? 34.093 -10.177 0.793 1.00 93.94 223 ILE A O 1
ATOM 1821 N N . THR A 1 224 ? 32.994 -11.950 -0.052 1.00 93.75 224 THR A N 1
ATOM 1822 C CA . THR A 1 224 ? 33.610 -12.979 0.795 1.00 93.75 224 THR A CA 1
ATOM 1823 C C . THR A 1 224 ? 34.407 -13.965 -0.060 1.00 93.75 224 THR A C 1
ATOM 1825 O O . THR A 1 224 ? 34.439 -13.856 -1.287 1.00 93.75 224 THR A O 1
ATOM 1828 N N . LYS A 1 225 ? 35.084 -14.930 0.574 1.00 92.25 225 LYS A N 1
ATOM 1829 C CA . LYS A 1 225 ? 35.840 -15.964 -0.153 1.00 92.25 225 LYS A CA 1
ATOM 1830 C C . LYS A 1 225 ? 34.920 -16.916 -0.922 1.00 92.25 225 LYS A C 1
ATOM 1832 O O . LYS A 1 225 ? 35.319 -17.466 -1.940 1.00 92.25 225 LYS A O 1
ATOM 1837 N N . GLU A 1 226 ? 33.701 -17.092 -0.432 1.00 92.38 226 GLU A N 1
ATOM 1838 C CA . GLU A 1 226 ? 32.682 -17.997 -0.959 1.00 92.38 226 GLU A CA 1
ATOM 1839 C C . GLU A 1 226 ? 31.818 -17.331 -2.041 1.00 92.38 226 GLU A C 1
ATOM 1841 O O . GLU A 1 226 ? 31.139 -18.023 -2.797 1.00 92.38 226 GLU A O 1
ATOM 1846 N N . GLY A 1 227 ? 31.834 -15.996 -2.132 1.00 90.56 227 GLY A N 1
ATOM 1847 C CA . GLY A 1 227 ? 31.129 -15.249 -3.169 1.00 90.56 227 GLY A CA 1
ATOM 1848 C C . GLY A 1 227 ? 30.601 -13.894 -2.705 1.00 90.56 227 GLY A C 1
ATOM 1849 O O . GLY A 1 227 ? 31.174 -13.227 -1.846 1.00 90.56 227 GLY A O 1
ATOM 1850 N N . LEU A 1 228 ? 29.496 -13.462 -3.317 1.00 92.38 228 LEU A N 1
ATOM 1851 C CA . LEU A 1 228 ? 28.831 -12.202 -2.992 1.00 92.38 228 LEU A CA 1
ATOM 1852 C C . LEU A 1 228 ? 27.679 -12.451 -2.007 1.00 92.38 228 LEU A C 1
ATOM 1854 O O . LEU A 1 228 ? 26.627 -12.962 -2.388 1.00 92.38 228 LEU A O 1
ATOM 1858 N N . LEU A 1 229 ? 27.858 -12.058 -0.747 1.00 93.81 229 LEU A N 1
ATOM 1859 C CA . LEU A 1 229 ? 26.844 -12.175 0.298 1.00 93.81 229 LEU A CA 1
ATOM 1860 C C . LEU A 1 229 ? 25.852 -11.008 0.225 1.00 93.81 229 LEU A C 1
ATOM 1862 O O . LEU A 1 229 ? 26.221 -9.855 0.461 1.00 93.81 229 LEU A O 1
ATOM 1866 N N . VAL A 1 230 ? 24.575 -11.294 -0.043 1.00 90.56 230 VAL A N 1
ATOM 1867 C CA . VAL A 1 230 ? 23.539 -10.266 -0.234 1.00 90.56 230 VAL A CA 1
ATOM 1868 C C . VAL A 1 230 ? 22.360 -10.482 0.704 1.00 90.56 230 VAL A C 1
ATOM 1870 O O . VAL A 1 230 ? 21.774 -11.558 0.742 1.00 90.56 230 VAL A O 1
ATOM 1873 N N . ASN A 1 231 ? 21.964 -9.421 1.409 1.00 86.06 231 ASN A N 1
ATOM 1874 C CA . ASN A 1 231 ? 20.723 -9.386 2.176 1.00 86.06 231 ASN A CA 1
ATOM 1875 C C . ASN A 1 231 ? 19.638 -8.715 1.332 1.00 86.06 231 ASN A C 1
ATOM 1877 O O . ASN A 1 231 ? 19.688 -7.505 1.113 1.00 86.06 231 ASN A O 1
ATOM 1881 N N . LEU A 1 232 ? 18.672 -9.496 0.848 1.00 86.62 232 LEU A N 1
ATOM 1882 C CA . LEU A 1 232 ? 17.597 -8.981 0.001 1.00 86.62 232 LEU A CA 1
ATOM 1883 C C . LEU A 1 232 ? 16.669 -8.062 0.801 1.00 86.62 232 LEU A C 1
ATOM 1885 O O . LEU A 1 232 ? 16.114 -8.448 1.827 1.00 86.62 232 LEU A O 1
ATOM 1889 N N . SER A 1 233 ? 16.457 -6.847 0.296 1.00 80.19 233 SER A N 1
ATOM 1890 C CA . SER A 1 233 ? 15.556 -5.860 0.905 1.00 80.19 233 SER A CA 1
ATOM 1891 C C . SER A 1 233 ? 14.075 -6.228 0.779 1.00 80.19 233 SER A C 1
ATOM 1893 O O . SER A 1 233 ? 13.237 -5.737 1.539 1.00 80.19 233 SER A O 1
ATOM 1895 N N . LYS A 1 234 ? 13.741 -7.087 -0.188 1.00 78.75 234 LYS A N 1
ATOM 1896 C CA . LYS A 1 234 ? 12.399 -7.614 -0.424 1.00 78.75 234 LYS A CA 1
ATOM 1897 C C . LYS A 1 234 ? 12.509 -9.052 -0.918 1.00 78.75 234 LYS A C 1
ATOM 1899 O O . LYS A 1 234 ? 13.227 -9.306 -1.884 1.00 78.75 234 LYS A O 1
ATOM 1904 N N . THR A 1 235 ? 11.774 -9.962 -0.296 1.00 64.12 235 THR A N 1
ATOM 1905 C CA . THR A 1 235 ? 11.543 -11.324 -0.798 1.00 64.12 235 THR A CA 1
ATOM 1906 C C . THR A 1 235 ? 10.200 -11.365 -1.493 1.00 64.12 235 THR A C 1
ATOM 1908 O O . THR A 1 235 ? 9.205 -11.005 -0.821 1.00 64.12 235 THR A O 1
#

Secondary structure (DSSP, 8-state):
-------GGGTTPPTTEEEETTEEEEEPPTT-GGGGTT-SEEEEESSHHHHHHHHHHHHHHTTSS---BHHHHHHHHHHHTSTTS-HHHHHHHHHHHHHHHHHHTTSBSTT--HHHHHHHHHHHHHT-SSTTHHHHHHHHHHHHHHHHHHHHHTTS-SS-TT-TTS--PPPPPSS-SSPPPSSHHHHHHHHTTS-HHHHHHHHHHHHH---HHHHHT--GGGB-SSSB----S--

pLDDT: mean 83.41, std 14.01, range [33.22, 97.44]

Mean predicted aligned error: 11.25 Å

Sequence (235 aa):
MGRKQIIGNHKGLPQRWRFKNGSYRYVVPKGQEANWDGKTEFTLGKNLAEAHRTYAGRIAVGLDNHIKTFGQLIDRYLLQVTPAKSDATQTDEIQIFRKIREMIGHNDVAVFRPQHAYQMRDRIQQEAIKGSGETYANKIMEKLKHLFSKAIEWGVIGEHPMIDSKFKMFPKPKTSQISRAESIDQVWNALHRAVPWMQLYVRLKLLTGLRQVDLLSLTVRNITKEGLLVNLSKT

Radius of gyration: 23.16 Å; Cα contacts (8 Å, |Δi|>4): 204; chains: 1; bounding box: 60×35×61 Å